Protein AF-A0A958N4E5-F1 (afdb_monomer_lite)

Structure (mmCIF, N/CA/C/O backbone):
data_AF-A0A958N4E5-F1
#
_entry.id   AF-A0A958N4E5-F1
#
loop_
_atom_site.group_PDB
_atom_site.id
_atom_site.type_symbol
_atom_site.label_atom_id
_atom_site.label_alt_id
_atom_site.label_comp_id
_atom_site.label_asym_id
_atom_site.label_entity_id
_atom_site.label_seq_id
_atom_site.pdbx_PDB_ins_code
_atom_site.Cartn_x
_atom_site.Cartn_y
_atom_site.Cartn_z
_atom_site.occupancy
_atom_site.B_iso_or_equiv
_atom_site.auth_seq_id
_atom_site.auth_comp_id
_atom_site.auth_asym_id
_atom_site.auth_atom_id
_atom_site.pdbx_PDB_model_num
ATOM 1 N N . MET A 1 1 ? 7.766 10.261 -4.569 1.00 42.28 1 MET A N 1
ATOM 2 C CA . MET A 1 1 ? 9.131 10.090 -5.107 1.00 42.28 1 MET A CA 1
ATOM 3 C C . MET A 1 1 ? 9.882 11.398 -4.925 1.00 42.28 1 MET A C 1
ATOM 5 O O . MET A 1 1 ? 9.578 12.356 -5.621 1.00 42.28 1 MET A O 1
ATOM 9 N N . LYS A 1 2 ? 10.763 11.498 -3.920 1.00 28.66 2 LYS A N 1
ATOM 10 C CA . LYS A 1 2 ? 11.632 12.675 -3.774 1.00 28.66 2 LYS A CA 1
ATOM 11 C C . LYS A 1 2 ? 12.608 12.671 -4.948 1.00 28.66 2 LYS A C 1
ATOM 13 O O . LYS A 1 2 ? 13.336 11.697 -5.077 1.00 28.66 2 LYS A O 1
ATOM 18 N N . ASN A 1 3 ? 12.572 13.729 -5.760 1.00 32.16 3 ASN A N 1
ATOM 19 C CA . ASN A 1 3 ? 13.630 14.192 -6.661 1.00 32.16 3 ASN A CA 1
ATOM 20 C C . ASN A 1 3 ? 14.578 13.088 -7.148 1.00 32.16 3 ASN A C 1
ATOM 22 O O . ASN A 1 3 ? 15.716 12.989 -6.692 1.00 32.16 3 ASN A O 1
ATOM 26 N N . LEU A 1 4 ? 14.095 12.283 -8.096 1.00 34.44 4 LEU A N 1
ATOM 27 C CA . LEU A 1 4 ? 14.921 11.372 -8.883 1.00 34.44 4 LEU A CA 1
ATOM 28 C C . LEU A 1 4 ? 15.695 12.211 -9.924 1.00 34.44 4 LEU A C 1
ATOM 30 O O . LEU A 1 4 ? 15.454 12.134 -11.122 1.00 34.44 4 LEU A O 1
ATOM 34 N N . PHE A 1 5 ? 16.561 13.117 -9.459 1.00 34.09 5 PHE A N 1
ATOM 35 C CA . PHE A 1 5 ? 17.454 13.862 -10.343 1.00 34.09 5 PHE A CA 1
ATOM 36 C C . PHE A 1 5 ? 18.505 12.884 -10.870 1.00 34.09 5 PHE A C 1
ATOM 38 O O . PHE A 1 5 ? 19.413 12.470 -10.148 1.00 34.09 5 PHE A O 1
ATOM 45 N N . PHE A 1 6 ? 18.332 12.483 -12.126 1.00 39.03 6 PHE A N 1
ATOM 46 C CA . PHE A 1 6 ? 19.282 11.672 -12.869 1.00 39.03 6 PHE A CA 1
ATOM 47 C C . PHE A 1 6 ? 20.598 12.431 -13.052 1.00 39.03 6 PHE A C 1
ATOM 49 O O . PHE A 1 6 ? 20.651 13.475 -13.700 1.00 39.03 6 PHE A O 1
ATOM 56 N N . LEU A 1 7 ? 21.685 11.860 -12.539 1.00 32.84 7 LEU A N 1
ATOM 57 C CA . LEU A 1 7 ? 23.032 12.125 -13.035 1.00 32.84 7 LEU A CA 1
ATOM 58 C C . LEU A 1 7 ? 23.314 11.129 -14.160 1.00 32.84 7 LEU A C 1
ATOM 60 O O . LEU A 1 7 ? 24.032 10.152 -13.971 1.00 32.84 7 LEU A O 1
ATOM 64 N N . LEU A 1 8 ? 22.710 11.355 -15.326 1.00 40.44 8 LEU A N 1
ATOM 65 C CA . LEU A 1 8 ? 23.083 10.641 -16.544 1.00 40.44 8 LEU A CA 1
ATOM 66 C C . LEU A 1 8 ? 23.875 11.592 -17.431 1.00 40.44 8 LEU A C 1
ATOM 68 O O . LEU A 1 8 ? 23.366 12.239 -18.338 1.00 40.44 8 LEU A O 1
ATOM 72 N N . SER A 1 9 ? 25.155 11.719 -17.145 1.00 41.59 9 SER A N 1
ATOM 73 C CA . SER A 1 9 ? 26.104 12.333 -18.058 1.00 41.59 9 SER A CA 1
ATOM 74 C C . SER A 1 9 ? 27.145 11.276 -18.354 1.00 41.59 9 SER A C 1
ATOM 76 O O . SER A 1 9 ? 28.036 11.010 -17.550 1.00 41.59 9 SER A O 1
ATOM 78 N N . ILE A 1 10 ? 27.022 10.648 -19.524 1.00 44.62 10 ILE A N 1
ATOM 79 C CA . ILE A 1 10 ? 28.135 9.908 -20.098 1.00 44.62 10 ILE A CA 1
ATOM 80 C C . ILE A 1 10 ? 29.277 10.927 -20.213 1.00 44.62 10 ILE A C 1
ATOM 82 O O . ILE A 1 10 ? 29.210 11.831 -21.048 1.00 44.62 10 ILE A O 1
ATOM 86 N N . PHE A 1 11 ? 30.326 10.793 -19.397 1.00 41.53 11 PHE A N 1
ATOM 87 C CA . PHE A 1 11 ? 31.576 11.565 -19.491 1.00 41.53 11 PHE A CA 1
ATOM 88 C C . PHE A 1 11 ? 32.393 11.170 -20.735 1.00 41.53 11 PHE A C 1
ATOM 90 O O . PHE A 1 11 ? 33.615 11.079 -20.726 1.00 41.53 11 PHE A O 1
ATOM 97 N N . ILE A 1 12 ? 31.710 10.964 -21.854 1.00 47.59 12 ILE A N 1
ATOM 98 C CA . ILE A 1 12 ? 32.297 10.896 -23.174 1.00 47.59 12 ILE A CA 1
ATOM 99 C C . ILE A 1 12 ? 31.959 12.234 -23.830 1.00 47.59 12 ILE A C 1
ATOM 101 O O . ILE A 1 12 ? 30.944 12.378 -24.510 1.00 47.59 12 ILE A O 1
ATOM 105 N N . ASN A 1 13 ? 32.790 13.240 -23.553 1.00 45.66 13 ASN A N 1
ATOM 106 C CA . ASN A 1 13 ? 32.809 14.501 -24.289 1.00 45.66 13 ASN A CA 1
ATOM 107 C C . ASN A 1 13 ? 33.326 14.202 -25.709 1.00 45.66 13 ASN A C 1
ATOM 109 O O . ASN A 1 13 ? 34.527 14.054 -25.930 1.00 45.66 13 ASN A O 1
ATOM 113 N N . VAL A 1 14 ? 32.407 14.054 -26.667 1.00 52.56 14 VAL A N 1
ATOM 114 C CA . VAL A 1 14 ? 32.688 13.518 -28.018 1.00 52.56 14 VAL A CA 1
ATOM 115 C C . VAL A 1 14 ? 33.459 14.481 -28.916 1.00 52.56 14 VAL A C 1
ATOM 117 O O . VAL A 1 14 ? 33.968 14.058 -29.947 1.00 52.56 14 VAL A O 1
ATOM 120 N N . ALA A 1 15 ? 33.631 15.754 -28.565 1.00 49.88 15 ALA A N 1
ATOM 121 C CA . ALA A 1 15 ? 34.225 16.676 -29.531 1.00 49.88 15 ALA A CA 1
ATOM 122 C C . ALA A 1 15 ? 35.706 16.365 -29.869 1.00 49.88 15 ALA A C 1
ATOM 124 O O . ALA A 1 15 ? 36.123 16.631 -30.993 1.00 49.88 15 ALA A O 1
ATOM 125 N N . CYS A 1 16 ? 36.485 15.756 -28.955 1.00 55.34 16 CYS A N 1
ATOM 126 C CA . CYS A 1 16 ? 37.946 15.606 -29.117 1.00 55.34 16 CYS A CA 1
ATOM 127 C C . CYS A 1 16 ? 38.550 14.254 -28.673 1.00 55.34 16 CYS A C 1
ATOM 129 O O . CYS A 1 16 ? 39.774 14.127 -28.628 1.00 55.34 16 CYS A O 1
ATOM 131 N N . ALA A 1 17 ? 37.753 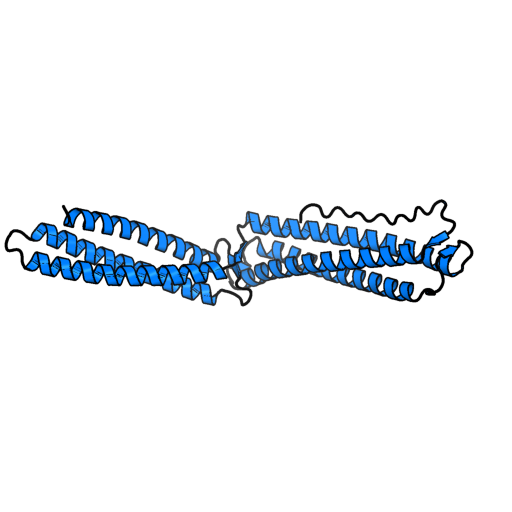13.240 -28.321 1.00 64.19 17 ALA A N 1
ATOM 132 C CA . ALA A 1 17 ? 38.303 11.982 -27.806 1.00 64.19 17 ALA A CA 1
ATOM 133 C C . ALA A 1 17 ? 38.989 11.152 -28.913 1.00 64.19 17 ALA A C 1
ATOM 135 O O . ALA A 1 17 ? 38.374 10.784 -29.913 1.00 64.19 17 ALA A O 1
ATOM 136 N N . THR A 1 18 ? 40.275 10.838 -28.728 1.00 68.56 18 THR A N 1
ATOM 137 C CA . THR A 1 18 ? 41.085 10.011 -29.648 1.00 68.56 18 THR A CA 1
ATOM 138 C C . THR A 1 18 ? 41.189 8.546 -29.217 1.00 68.56 18 THR A C 1
ATOM 140 O O . THR A 1 18 ? 41.634 7.704 -30.000 1.00 68.56 18 THR A O 1
ATOM 143 N N . SER A 1 19 ? 40.775 8.234 -27.986 1.00 73.69 19 SER A N 1
ATOM 144 C CA . SER A 1 19 ? 40.678 6.872 -27.462 1.00 73.69 19 SER A CA 1
ATOM 145 C C . SER A 1 19 ? 39.690 6.784 -26.297 1.00 73.69 19 SER A C 1
ATOM 147 O O . SER A 1 19 ? 39.544 7.767 -25.569 1.00 73.69 19 SER A O 1
ATOM 149 N N . TYR A 1 20 ? 39.108 5.606 -26.069 1.00 73.19 20 TYR A N 1
ATOM 150 C CA . TYR A 1 20 ? 38.352 5.266 -24.860 1.00 73.19 20 TYR A CA 1
ATOM 151 C C . TYR A 1 20 ? 38.978 4.072 -24.155 1.00 73.19 20 TYR A C 1
ATOM 153 O O . TYR A 1 20 ? 39.490 3.172 -24.817 1.00 73.19 20 TYR A O 1
ATOM 161 N N . ARG A 1 21 ? 38.916 4.044 -22.821 1.00 77.25 21 ARG A N 1
ATOM 162 C CA . ARG A 1 21 ? 39.198 2.818 -22.070 1.00 77.25 21 ARG A CA 1
ATOM 163 C C . ARG A 1 21 ? 37.977 1.915 -22.122 1.00 77.25 21 ARG A C 1
ATOM 165 O O . ARG A 1 21 ? 36.861 2.374 -21.880 1.00 77.25 21 ARG A O 1
ATOM 172 N N . VAL A 1 22 ? 38.199 0.639 -22.413 1.00 74.75 22 VAL A N 1
ATOM 173 C CA . VAL A 1 22 ? 37.119 -0.357 -22.456 1.00 74.75 22 VAL A CA 1
ATOM 174 C C . VAL A 1 22 ? 36.504 -0.545 -21.065 1.00 74.75 22 VAL A C 1
ATOM 176 O O . VAL A 1 22 ? 35.283 -0.639 -20.950 1.00 74.75 22 VAL A O 1
ATOM 179 N N . SER A 1 23 ? 37.325 -0.489 -20.007 1.00 75.62 23 SER A N 1
ATOM 180 C CA . SER A 1 23 ? 36.884 -0.556 -18.605 1.00 75.62 23 SER A CA 1
ATOM 181 C C . SER A 1 23 ? 35.839 0.501 -18.254 1.00 75.62 23 SER A C 1
ATOM 183 O O . SER A 1 23 ? 34.820 0.178 -17.652 1.00 75.62 23 SER A O 1
ATOM 185 N N . ASP A 1 24 ? 36.066 1.749 -18.667 1.00 74.56 24 ASP A N 1
ATOM 186 C CA . ASP A 1 24 ? 35.219 2.880 -18.286 1.00 74.56 24 ASP A CA 1
ATOM 187 C C . ASP A 1 24 ? 33.841 2.743 -18.947 1.00 74.56 24 ASP A C 1
ATOM 189 O O . ASP A 1 24 ? 32.809 2.963 -18.316 1.00 74.56 24 ASP A O 1
ATOM 193 N N . ILE A 1 25 ? 33.808 2.305 -20.209 1.00 71.06 25 ILE A N 1
ATOM 194 C CA . ILE A 1 25 ? 32.554 2.079 -20.934 1.00 71.06 25 ILE A CA 1
ATOM 195 C C . ILE A 1 25 ? 31.763 0.919 -20.306 1.00 71.06 25 ILE A C 1
ATOM 197 O O . ILE A 1 25 ? 30.560 1.067 -20.078 1.00 71.06 25 ILE A O 1
ATOM 201 N N . LYS A 1 26 ? 32.433 -0.200 -19.973 1.00 75.12 26 LYS A N 1
ATOM 202 C CA . LYS A 1 26 ? 31.812 -1.354 -19.288 1.00 75.12 26 LYS A CA 1
ATOM 203 C C . LYS A 1 26 ? 31.242 -0.949 -17.924 1.00 75.12 26 LYS A C 1
ATOM 205 O O . LYS A 1 26 ? 30.095 -1.269 -17.616 1.00 75.12 26 LYS A O 1
ATOM 210 N N . GLU A 1 27 ? 32.009 -0.206 -17.127 1.00 76.81 27 GLU A N 1
ATOM 211 C CA . GLU A 1 27 ? 31.582 0.265 -15.806 1.00 76.81 27 GLU A CA 1
ATOM 212 C C . GLU A 1 27 ? 30.359 1.190 -15.894 1.00 76.81 27 GLU A C 1
ATOM 214 O O . GLU A 1 27 ? 29.424 1.065 -15.101 1.00 76.81 27 GLU A O 1
ATOM 219 N N . HIS A 1 28 ? 30.332 2.100 -16.869 1.00 72.62 28 HIS A N 1
ATOM 220 C CA . HIS A 1 28 ? 29.203 3.005 -17.067 1.00 72.62 28 HIS A CA 1
ATOM 221 C C . HIS A 1 28 ? 27.926 2.271 -17.473 1.00 72.62 28 HIS A C 1
ATOM 223 O O . HIS A 1 28 ? 26.889 2.469 -16.839 1.00 72.62 28 HIS A O 1
ATOM 229 N N . ALA A 1 29 ? 28.005 1.386 -18.468 1.00 70.81 29 ALA A N 1
ATOM 230 C CA . ALA A 1 29 ? 26.843 0.628 -18.920 1.00 70.81 29 ALA A CA 1
ATOM 231 C C . ALA A 1 29 ? 26.277 -0.260 -17.791 1.00 70.81 29 ALA A C 1
ATOM 233 O O . ALA A 1 29 ? 25.063 -0.332 -17.591 1.00 70.81 29 ALA A O 1
ATOM 234 N N . LEU A 1 30 ? 27.153 -0.860 -16.973 1.00 76.44 30 LEU A N 1
ATOM 235 C CA . LEU A 1 30 ? 26.747 -1.622 -15.792 1.00 76.44 30 LEU A CA 1
ATOM 236 C C . LEU A 1 30 ? 26.034 -0.748 -14.746 1.00 76.44 30 LEU A C 1
ATOM 238 O O . LEU A 1 30 ? 24.976 -1.135 -14.248 1.00 76.44 30 LEU A O 1
ATOM 242 N N . LYS A 1 31 ? 26.579 0.433 -14.421 1.00 77.69 31 LYS A N 1
ATOM 243 C CA . LYS A 1 31 ? 25.950 1.377 -13.478 1.00 77.69 31 LYS A CA 1
ATOM 244 C C . LYS A 1 31 ? 24.555 1.798 -13.935 1.00 77.69 31 LYS A C 1
ATOM 246 O O . LYS A 1 31 ? 23.642 1.861 -13.114 1.00 77.69 31 LYS A O 1
ATOM 251 N N . GLU A 1 32 ? 24.385 2.062 -15.227 1.00 71.38 32 GLU A N 1
ATOM 252 C CA . GLU A 1 32 ? 23.096 2.444 -15.811 1.00 71.38 32 GLU A CA 1
ATOM 253 C C . GLU A 1 32 ? 22.061 1.318 -15.702 1.00 71.38 32 GLU A C 1
ATOM 255 O O . GLU A 1 32 ? 20.925 1.567 -15.292 1.00 71.38 32 GLU A O 1
ATOM 260 N N . ASN A 1 33 ? 22.453 0.069 -15.975 1.00 79.38 33 ASN A N 1
ATOM 261 C CA . ASN A 1 33 ? 21.554 -1.072 -15.810 1.00 79.38 33 ASN A CA 1
ATOM 262 C C . ASN A 1 33 ? 21.161 -1.305 -14.344 1.00 79.38 33 ASN A C 1
ATOM 264 O O . ASN A 1 33 ? 19.978 -1.484 -14.062 1.00 79.38 33 ASN A O 1
ATOM 268 N N . ILE A 1 34 ? 22.113 -1.228 -13.406 1.00 82.56 34 ILE A N 1
ATOM 269 C CA . ILE A 1 34 ? 21.831 -1.352 -11.963 1.00 82.56 34 ILE A CA 1
ATOM 270 C C . ILE A 1 34 ? 20.837 -0.273 -11.512 1.00 82.56 34 ILE A C 1
ATOM 272 O O . ILE A 1 34 ? 19.903 -0.545 -10.756 1.00 82.56 34 ILE A O 1
ATOM 276 N N . TYR A 1 35 ? 21.014 0.961 -11.984 1.00 80.94 35 TYR A N 1
ATOM 277 C CA . TYR A 1 35 ? 20.103 2.053 -11.660 1.00 80.94 35 TYR A CA 1
ATOM 278 C C . TYR A 1 35 ? 18.685 1.800 -12.193 1.00 80.94 35 TYR A C 1
ATOM 280 O O . TYR A 1 35 ? 17.699 2.015 -11.479 1.00 80.94 35 TYR A O 1
ATOM 288 N N . LEU A 1 36 ? 18.565 1.341 -13.441 1.00 82.06 36 LEU A N 1
ATOM 289 C CA . LEU A 1 36 ? 17.268 1.047 -14.044 1.00 82.06 36 LEU A CA 1
ATOM 290 C C . LEU A 1 36 ? 16.581 -0.140 -13.352 1.00 82.06 36 LEU A C 1
ATOM 292 O O . LEU A 1 36 ? 15.381 -0.075 -13.100 1.00 82.06 36 LEU A O 1
ATOM 296 N N . GLU A 1 37 ? 17.337 -1.173 -12.967 1.00 87.44 37 GLU A N 1
ATOM 297 C CA . GLU A 1 37 ? 16.857 -2.294 -12.147 1.00 87.44 37 GLU A CA 1
ATOM 298 C C . GLU A 1 37 ? 16.291 -1.820 -10.808 1.00 87.44 37 GLU A C 1
ATOM 300 O O . GLU A 1 37 ? 15.168 -2.179 -10.439 1.00 87.44 37 GLU A O 1
ATOM 305 N N . TYR A 1 38 ? 17.036 -0.970 -10.101 1.00 89.44 38 TYR A N 1
ATOM 306 C CA . TYR A 1 38 ? 16.582 -0.383 -8.845 1.00 89.44 38 TYR A CA 1
ATOM 307 C C . TYR A 1 38 ? 15.295 0.434 -9.036 1.00 89.44 38 TYR A C 1
ATOM 309 O O . TYR A 1 38 ? 14.322 0.260 -8.300 1.00 89.44 38 TYR A O 1
ATOM 317 N N . THR A 1 39 ? 15.254 1.276 -10.067 1.00 86.94 39 THR A N 1
ATOM 318 C CA . THR A 1 39 ? 14.089 2.117 -10.377 1.00 86.94 39 THR A CA 1
ATOM 319 C C . THR A 1 39 ? 12.859 1.273 -10.712 1.00 86.94 39 THR A C 1
ATOM 321 O O . THR A 1 39 ? 11.772 1.529 -10.195 1.00 86.94 39 THR A O 1
ATOM 324 N N . LEU A 1 40 ? 13.019 0.219 -11.515 1.00 91.06 40 LEU A N 1
ATOM 325 C CA . LEU A 1 40 ? 11.946 -0.723 -11.834 1.00 91.06 40 LEU A CA 1
ATOM 326 C C . LEU A 1 40 ? 11.461 -1.496 -10.606 1.00 91.06 40 LEU A C 1
ATOM 328 O O . LEU A 1 40 ? 10.268 -1.773 -10.496 1.00 91.06 40 LEU A O 1
ATOM 332 N N . SER A 1 41 ? 12.346 -1.818 -9.661 1.00 91.94 41 SER A N 1
ATOM 333 C CA . SER A 1 41 ? 11.952 -2.406 -8.376 1.00 91.94 41 SER A CA 1
ATOM 334 C C . SER A 1 41 ? 11.060 -1.458 -7.564 1.00 91.94 41 SER A C 1
ATOM 336 O O . SER A 1 41 ? 10.022 -1.883 -7.048 1.00 91.94 41 SER A O 1
ATOM 338 N N . GLU A 1 42 ? 11.401 -0.170 -7.490 1.00 92.69 42 GLU A N 1
ATOM 339 C CA . GLU A 1 42 ? 10.563 0.827 -6.810 1.00 92.69 42 GLU A CA 1
ATOM 340 C C . GLU A 1 42 ? 9.218 1.041 -7.524 1.00 92.69 42 GLU A C 1
ATOM 342 O O . GLU A 1 42 ? 8.174 1.055 -6.870 1.00 92.69 42 GLU A O 1
ATOM 347 N N . ILE A 1 43 ? 9.216 1.105 -8.860 1.00 93.75 43 ILE A N 1
ATOM 348 C CA . ILE A 1 43 ? 7.991 1.150 -9.679 1.00 93.75 43 ILE A CA 1
ATOM 349 C C . ILE A 1 43 ? 7.121 -0.087 -9.438 1.00 93.75 43 ILE A C 1
ATOM 351 O O . ILE A 1 43 ? 5.910 0.024 -9.273 1.00 93.75 43 ILE A O 1
ATOM 355 N N . ASN A 1 44 ? 7.717 -1.279 -9.370 1.00 94.00 44 ASN A N 1
ATOM 356 C CA . ASN A 1 44 ? 6.989 -2.516 -9.090 1.00 94.00 44 ASN A CA 1
ATOM 357 C C . ASN A 1 44 ? 6.295 -2.473 -7.731 1.00 94.00 44 ASN A C 1
ATOM 359 O O . ASN A 1 44 ? 5.141 -2.887 -7.612 1.00 94.00 44 ASN A O 1
ATOM 363 N N . LYS A 1 45 ? 6.989 -1.979 -6.705 1.00 92.19 45 LYS A N 1
ATOM 364 C CA . LYS A 1 45 ? 6.418 -1.814 -5.370 1.00 92.19 45 LYS A CA 1
ATOM 365 C C . LYS A 1 45 ? 5.256 -0.821 -5.385 1.00 92.19 45 LYS A C 1
ATOM 367 O O . LYS A 1 45 ? 4.189 -1.133 -4.865 1.00 92.19 45 LYS A O 1
ATOM 372 N N . ASP A 1 46 ? 5.448 0.326 -6.022 1.00 93.44 46 ASP A N 1
ATOM 373 C CA . ASP A 1 46 ? 4.438 1.377 -6.140 1.00 93.44 46 ASP A CA 1
ATOM 374 C C . ASP A 1 46 ? 3.196 0.912 -6.931 1.00 93.44 46 ASP A C 1
ATOM 376 O O . ASP A 1 46 ? 2.071 1.071 -6.459 1.00 93.44 46 ASP A O 1
ATOM 380 N N . ILE A 1 47 ? 3.368 0.224 -8.067 1.00 93.94 47 ILE A N 1
ATOM 381 C CA . ILE A 1 47 ? 2.261 -0.397 -8.818 1.00 93.94 47 ILE A CA 1
ATOM 382 C C . ILE A 1 47 ? 1.530 -1.440 -7.978 1.00 93.94 47 ILE A C 1
ATOM 384 O O . ILE A 1 47 ? 0.303 -1.481 -8.002 1.00 93.94 47 ILE A O 1
ATOM 388 N N . ASN A 1 48 ? 2.244 -2.283 -7.231 1.00 92.12 48 ASN A N 1
ATOM 389 C CA . ASN A 1 48 ? 1.602 -3.289 -6.386 1.00 92.12 48 ASN A CA 1
ATOM 390 C C . ASN A 1 48 ? 0.759 -2.642 -5.279 1.00 92.12 48 ASN A C 1
ATOM 392 O O . ASN A 1 48 ? -0.359 -3.089 -5.021 1.00 92.12 48 ASN A O 1
ATOM 396 N N . ASP A 1 49 ? 1.254 -1.567 -4.665 1.00 90.62 49 ASP A N 1
ATOM 397 C CA . ASP A 1 49 ? 0.518 -0.820 -3.645 1.00 90.62 49 ASP A CA 1
ATOM 398 C C . ASP A 1 49 ? -0.751 -0.178 -4.228 1.00 90.62 49 ASP A C 1
ATOM 400 O O . ASP A 1 49 ? -1.833 -0.291 -3.647 1.00 90.62 49 ASP A O 1
ATOM 404 N N . LYS A 1 50 ? -0.657 0.419 -5.420 1.00 93.06 50 LYS A N 1
ATOM 405 C CA . LYS A 1 50 ? -1.806 1.021 -6.115 1.00 93.06 50 LYS A CA 1
ATOM 406 C C . LYS A 1 50 ? -2.795 -0.010 -6.640 1.00 93.06 50 LYS A C 1
ATOM 408 O O . LYS A 1 50 ? -4.002 0.199 -6.547 1.00 93.06 50 LYS A O 1
ATOM 413 N N . LYS A 1 51 ? -2.311 -1.160 -7.106 1.00 91.88 51 LYS A N 1
ATOM 414 C CA . LYS A 1 51 ? -3.157 -2.303 -7.455 1.00 91.88 51 LYS A CA 1
ATOM 415 C C . LYS A 1 51 ? -3.957 -2.769 -6.246 1.00 91.88 51 LYS A C 1
ATOM 417 O O . LYS A 1 51 ? -5.147 -3.035 -6.366 1.00 91.88 51 LYS A O 1
ATOM 422 N N . GLU A 1 52 ? -3.338 -2.833 -5.063 1.00 88.75 52 GLU A N 1
ATOM 423 C CA . GLU A 1 52 ? -4.065 -3.198 -3.847 1.00 88.75 52 GLU A CA 1
ATOM 424 C C . GLU A 1 52 ? -5.216 -2.232 -3.546 1.00 88.75 52 GLU A C 1
ATOM 426 O O . GLU A 1 52 ? -6.260 -2.720 -3.102 1.00 88.75 52 GLU A O 1
ATOM 431 N N . ILE A 1 53 ? -5.032 -0.930 -3.819 1.00 88.38 53 ILE A N 1
ATOM 432 C CA . ILE A 1 53 ? -6.063 0.117 -3.735 1.00 88.38 53 ILE A CA 1
ATOM 433 C C . ILE A 1 53 ? -7.194 -0.146 -4.734 1.00 88.38 53 ILE A C 1
ATOM 435 O O . ILE A 1 53 ? -8.340 -0.287 -4.308 1.00 88.38 53 ILE A O 1
ATOM 439 N N . ILE A 1 54 ? -6.876 -0.296 -6.023 1.00 88.50 54 ILE A N 1
ATOM 440 C CA . ILE A 1 54 ? -7.851 -0.589 -7.088 1.00 88.50 54 ILE A CA 1
ATOM 441 C C . ILE A 1 54 ? -8.668 -1.848 -6.771 1.00 88.50 54 ILE A C 1
ATOM 443 O O . ILE A 1 54 ? -9.895 -1.799 -6.704 1.00 88.50 54 ILE A O 1
ATOM 447 N N . ASP A 1 55 ? -7.993 -2.957 -6.468 1.00 85.19 55 ASP A N 1
ATOM 448 C CA . ASP A 1 55 ? -8.627 -4.221 -6.084 1.00 85.19 55 ASP A CA 1
ATOM 449 C C . ASP A 1 55 ? -9.486 -4.080 -4.814 1.00 85.19 55 ASP A C 1
ATOM 451 O O . ASP A 1 55 ? -10.369 -4.896 -4.551 1.00 85.19 55 ASP A O 1
ATOM 455 N N . GLY A 1 56 ? -9.151 -3.132 -3.934 1.00 78.81 56 GLY A N 1
ATOM 456 C CA . GLY A 1 56 ? -9.916 -2.847 -2.723 1.00 78.81 56 GLY A CA 1
ATOM 457 C C . GLY A 1 56 ? -11.219 -2.118 -3.024 1.00 78.81 56 GLY A C 1
ATOM 458 O O . GLY A 1 56 ? -12.247 -2.497 -2.469 1.00 78.81 56 GLY A O 1
ATOM 459 N N . LEU A 1 57 ? -11.174 -1.134 -3.924 1.00 78.38 57 LEU A N 1
ATOM 460 C CA . LEU A 1 57 ? -12.341 -0.376 -4.384 1.00 78.38 57 LEU A CA 1
ATOM 461 C C . LEU A 1 57 ? -13.302 -1.245 -5.212 1.00 78.38 57 LEU A C 1
ATOM 463 O O . LEU A 1 57 ? -14.511 -1.120 -5.083 1.00 78.38 57 LEU A O 1
ATOM 467 N N . GLN A 1 58 ? -12.796 -2.211 -5.984 1.00 75.88 58 GLN A N 1
ATOM 468 C CA . GLN A 1 58 ? -13.635 -3.125 -6.777 1.00 75.88 58 GLN A CA 1
ATOM 469 C C . GLN A 1 58 ? -14.495 -4.098 -5.948 1.00 75.88 58 GLN A C 1
ATOM 471 O O . GLN A 1 58 ? -15.420 -4.710 -6.476 1.00 75.88 58 GLN A O 1
ATOM 476 N N . LYS A 1 59 ? -14.200 -4.300 -4.658 1.00 68.75 59 LYS A N 1
ATOM 477 C CA . LYS A 1 59 ? -14.873 -5.324 -3.832 1.00 68.75 59 LYS A CA 1
ATOM 478 C C . LYS A 1 59 ? -16.265 -4.935 -3.330 1.00 68.75 59 LYS A C 1
ATOM 480 O O . LYS A 1 59 ? -16.914 -5.760 -2.687 1.00 68.75 59 LYS A O 1
ATOM 485 N N . SER A 1 60 ? -16.712 -3.711 -3.580 1.00 60.78 60 SER A N 1
ATOM 486 C CA . SER A 1 60 ? -18.016 -3.201 -3.161 1.00 60.78 60 SER A CA 1
ATOM 487 C C . SER A 1 60 ? -18.696 -2.558 -4.365 1.00 60.78 60 SER A C 1
ATOM 489 O O . SER A 1 60 ? -18.150 -1.634 -4.959 1.00 60.78 60 SER A O 1
ATOM 491 N N . GLU A 1 61 ? -19.894 -3.029 -4.721 1.00 53.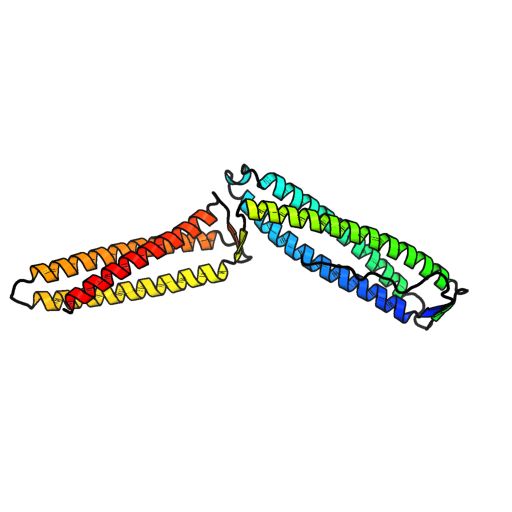62 61 GLU A N 1
ATOM 492 C CA . GLU A 1 61 ? -20.697 -2.448 -5.813 1.00 53.62 61 GLU A CA 1
ATOM 493 C C . GLU A 1 61 ? -20.988 -0.953 -5.590 1.00 53.62 61 GLU A C 1
ATOM 495 O O . GLU A 1 61 ? -21.110 -0.201 -6.553 1.00 53.62 61 GLU A O 1
ATOM 500 N N . ALA A 1 62 ? -21.035 -0.503 -4.330 1.00 56.03 62 ALA A N 1
ATOM 501 C CA . ALA A 1 62 ? -21.186 0.908 -3.980 1.00 56.03 62 ALA A CA 1
ATOM 502 C C . ALA A 1 62 ? -19.892 1.722 -4.177 1.00 56.03 62 ALA A C 1
ATOM 504 O O . ALA A 1 62 ? -19.970 2.913 -4.469 1.00 56.03 62 ALA A O 1
ATOM 505 N N . ASP A 1 63 ? -18.717 1.091 -4.062 1.00 52.44 63 ASP A N 1
ATOM 506 C CA . ASP A 1 63 ? -17.415 1.767 -4.165 1.00 52.44 63 ASP A CA 1
ATOM 507 C C . ASP A 1 63 ? -16.966 1.919 -5.633 1.00 52.44 63 ASP A C 1
ATOM 509 O O . ASP A 1 63 ? -16.221 2.838 -5.967 1.00 52.44 63 ASP A O 1
ATOM 513 N N . PHE A 1 64 ? -17.476 1.061 -6.526 1.00 52.88 64 PHE A N 1
ATOM 514 C CA . PHE A 1 64 ? -17.259 1.125 -7.978 1.00 52.88 64 PHE A CA 1
ATOM 515 C C . PHE A 1 64 ? -17.872 2.377 -8.634 1.00 52.88 64 PHE A C 1
ATOM 517 O O . PHE A 1 64 ? -17.372 2.847 -9.654 1.00 52.88 64 PHE A O 1
ATOM 524 N N . LEU A 1 65 ? -18.943 2.922 -8.048 1.00 59.09 65 LEU A N 1
ATOM 525 C CA . LEU A 1 65 ? -19.641 4.121 -8.531 1.00 59.09 65 LEU A CA 1
ATOM 526 C C . LEU A 1 65 ? -19.097 5.427 -7.924 1.00 59.09 65 LEU A C 1
ATOM 528 O O . LEU A 1 65 ? -19.614 6.499 -8.234 1.00 59.09 65 LEU A O 1
ATOM 532 N N . LEU A 1 66 ? -18.085 5.360 -7.049 1.00 63.12 66 LEU A N 1
ATOM 533 C CA . LEU A 1 66 ? -17.485 6.546 -6.438 1.00 63.12 66 LEU A CA 1
ATOM 534 C C . LEU A 1 66 ? -16.598 7.288 -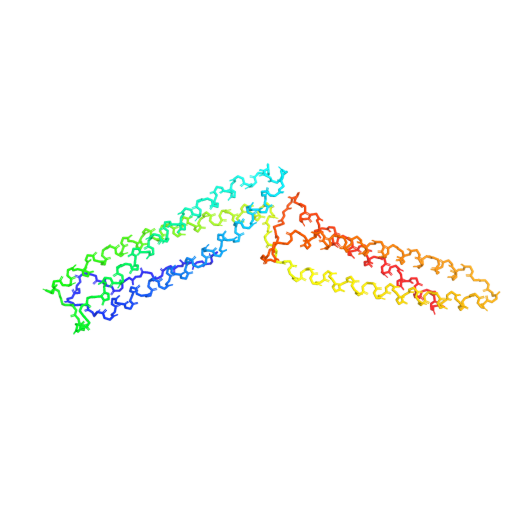7.449 1.00 63.12 66 LEU A C 1
ATOM 536 O O . LEU A 1 66 ? -15.772 6.684 -8.137 1.00 63.12 66 LEU A O 1
ATOM 540 N N . GLU A 1 67 ? -16.716 8.619 -7.466 1.00 67.88 67 GLU A N 1
ATOM 541 C CA . GLU A 1 67 ? -16.019 9.516 -8.401 1.00 67.88 67 GLU A CA 1
ATOM 542 C C . GLU A 1 67 ? -14.492 9.325 -8.543 1.00 67.88 67 GLU A C 1
ATOM 544 O O . GLU A 1 67 ? -14.008 9.518 -9.660 1.00 67.88 67 GLU A O 1
ATOM 549 N N . PRO A 1 68 ? -13.688 8.901 -7.538 1.00 82.94 68 PRO A N 1
ATOM 550 C CA . PRO A 1 68 ? -12.256 8.726 -7.773 1.00 82.94 68 PRO A CA 1
ATOM 551 C C . PRO A 1 68 ? -11.902 7.435 -8.516 1.00 82.94 68 PRO A C 1
ATOM 553 O O . PRO A 1 68 ? -10.801 7.350 -9.055 1.00 82.94 68 PRO A O 1
ATOM 556 N N . TYR A 1 69 ? -12.772 6.416 -8.553 1.00 83.94 69 TYR A N 1
ATOM 557 C CA . TYR A 1 69 ? -12.375 5.092 -9.045 1.00 83.94 69 TYR A CA 1
ATOM 558 C C . TYR A 1 69 ? -11.968 5.111 -10.524 1.00 83.94 69 TYR A C 1
ATOM 560 O O . TYR A 1 69 ? -10.920 4.569 -10.869 1.00 83.94 69 TYR A O 1
ATOM 568 N N . ALA A 1 70 ? -12.749 5.767 -11.388 1.00 85.12 70 ALA A N 1
ATOM 569 C CA . ALA A 1 70 ? -12.453 5.834 -12.820 1.00 85.12 70 ALA A CA 1
ATOM 570 C C . ALA A 1 70 ? -11.103 6.520 -13.097 1.00 85.12 70 ALA A C 1
ATOM 572 O O . ALA A 1 70 ? -10.284 5.988 -13.847 1.00 85.12 70 ALA A O 1
ATOM 573 N N . SER A 1 71 ? -10.840 7.649 -12.433 1.00 90.38 71 SER A N 1
ATOM 574 C CA . SER A 1 71 ? -9.583 8.392 -12.565 1.00 90.38 71 SER A CA 1
ATOM 575 C C . SER A 1 71 ? -8.390 7.601 -12.019 1.00 90.38 71 SER A C 1
ATOM 577 O O . SER A 1 71 ? -7.369 7.481 -12.694 1.00 90.38 71 SER A O 1
ATOM 579 N N . LEU A 1 72 ? -8.533 6.977 -10.842 1.00 92.06 72 LEU A N 1
ATOM 580 C CA . LEU A 1 72 ? -7.503 6.103 -10.269 1.00 92.06 72 LEU A CA 1
ATOM 581 C C . LEU A 1 72 ? -7.209 4.906 -11.183 1.00 92.06 72 LEU A C 1
ATOM 583 O O . LEU A 1 72 ? -6.049 4.541 -11.372 1.00 92.06 72 LEU A O 1
ATOM 587 N N . GLN A 1 73 ? -8.243 4.296 -11.768 1.00 91.56 73 GLN A N 1
ATOM 588 C CA . GLN A 1 73 ? -8.101 3.177 -12.696 1.00 91.56 73 GLN A CA 1
ATOM 589 C C . GLN A 1 73 ? -7.370 3.602 -13.972 1.00 91.56 73 GLN A C 1
ATOM 591 O O . GLN A 1 73 ? -6.506 2.866 -14.448 1.00 91.56 73 GLN A O 1
ATOM 596 N N . GLN A 1 74 ? -7.693 4.774 -14.520 1.00 93.69 74 GLN A N 1
ATOM 597 C CA . GLN A 1 74 ? -7.028 5.309 -15.704 1.00 93.69 74 GLN A CA 1
ATOM 598 C C . GLN A 1 74 ? -5.534 5.542 -15.449 1.00 93.69 74 GLN A C 1
ATOM 600 O O . GLN A 1 74 ? -4.707 5.059 -16.223 1.00 93.69 74 GLN A O 1
ATOM 605 N N . ASP A 1 75 ? -5.182 6.203 -14.343 1.00 95.19 75 ASP A N 1
ATOM 606 C CA . ASP A 1 75 ? -3.782 6.392 -13.949 1.00 95.19 75 ASP A CA 1
ATOM 607 C C . ASP A 1 75 ? -3.071 5.052 -13.740 1.00 95.19 75 ASP A C 1
ATOM 609 O O . ASP A 1 75 ? -1.948 4.848 -14.201 1.00 95.19 75 ASP A O 1
ATOM 613 N N . PHE A 1 76 ? -3.724 4.099 -13.071 1.00 96.12 76 PHE A N 1
ATOM 614 C CA . PHE A 1 76 ? -3.160 2.771 -12.844 1.00 96.12 76 PHE A CA 1
ATOM 615 C C . PHE A 1 76 ? -2.852 2.024 -14.149 1.00 96.12 76 PHE A C 1
ATOM 617 O O . PHE A 1 76 ? -1.792 1.399 -14.267 1.00 96.12 76 PHE A O 1
ATOM 624 N N . LEU A 1 77 ? -3.750 2.098 -15.135 1.00 96.00 77 LEU A N 1
ATOM 625 C CA . LEU A 1 77 ? -3.535 1.504 -16.454 1.00 96.00 77 LEU A CA 1
ATOM 626 C C . LEU A 1 77 ? -2.372 2.179 -17.187 1.00 96.00 77 LEU A C 1
ATOM 628 O O . LEU A 1 77 ? -1.498 1.474 -17.690 1.00 96.00 77 LEU A O 1
ATOM 632 N N . LEU A 1 78 ? -2.309 3.514 -17.172 1.00 97.00 78 LEU A N 1
ATOM 633 C CA . LEU A 1 78 ? -1.209 4.267 -17.776 1.00 97.00 78 LEU A CA 1
ATOM 634 C C . LEU A 1 78 ? 0.140 3.912 -17.130 1.00 97.00 78 LEU A C 1
ATOM 636 O O . LEU A 1 78 ? 1.094 3.581 -17.829 1.00 97.00 78 LEU A O 1
ATOM 640 N N . MET A 1 79 ? 0.221 3.899 -15.798 1.00 97.19 79 MET A N 1
ATOM 641 C CA . MET A 1 79 ? 1.429 3.485 -15.073 1.00 97.19 79 MET A CA 1
ATOM 642 C C . MET A 1 79 ? 1.854 2.053 -15.411 1.00 97.19 79 MET A C 1
ATOM 644 O O . MET A 1 79 ? 3.049 1.783 -15.545 1.00 97.19 79 MET A O 1
ATOM 648 N N . SER A 1 80 ? 0.892 1.139 -15.564 1.00 96.25 80 SER A N 1
ATOM 649 C CA . SER A 1 80 ? 1.164 -0.252 -15.942 1.00 96.25 80 SER A CA 1
ATOM 650 C C . SER A 1 80 ? 1.746 -0.345 -17.354 1.00 96.25 80 SER A C 1
ATOM 652 O O . SER A 1 80 ? 2.738 -1.039 -17.556 1.00 96.25 80 SER A O 1
ATOM 654 N N . GLU A 1 81 ? 1.192 0.401 -18.312 1.00 97.19 81 GLU A N 1
ATOM 655 C CA . GLU A 1 81 ? 1.721 0.479 -19.678 1.00 97.19 81 GLU A CA 1
ATOM 656 C C . GLU A 1 81 ? 3.141 1.070 -19.709 1.00 97.19 81 GLU A C 1
ATOM 658 O O . GLU A 1 81 ? 4.039 0.529 -20.357 1.00 97.19 81 GLU A O 1
ATOM 663 N N . LEU A 1 82 ? 3.372 2.158 -18.968 1.00 95.56 82 LEU A N 1
ATOM 664 C CA . LEU A 1 82 ? 4.680 2.808 -18.869 1.00 95.56 82 LEU A CA 1
ATOM 665 C C . LEU A 1 82 ? 5.733 1.889 -18.241 1.00 95.56 82 LEU A C 1
ATOM 667 O O . LEU A 1 82 ? 6.872 1.855 -18.707 1.00 95.56 82 LEU A O 1
ATOM 671 N N . LYS A 1 83 ? 5.360 1.096 -17.229 1.00 95.19 83 LYS A N 1
ATOM 672 C CA . LYS A 1 83 ? 6.241 0.070 -16.657 1.00 95.19 83 LYS A CA 1
ATOM 673 C C . LYS A 1 83 ? 6.648 -0.965 -17.706 1.00 95.19 83 LYS A C 1
ATOM 675 O O . LYS A 1 83 ? 7.832 -1.282 -17.791 1.00 95.19 83 LYS A O 1
ATOM 680 N N . GLU A 1 84 ? 5.710 -1.494 -18.490 1.00 95.38 84 GLU A N 1
ATOM 681 C CA . GLU A 1 84 ? 6.041 -2.481 -19.529 1.00 95.38 84 GLU A CA 1
ATOM 682 C C . GLU A 1 84 ? 6.989 -1.884 -20.578 1.00 95.38 84 GLU A C 1
ATOM 684 O O . GLU A 1 84 ? 8.009 -2.491 -20.909 1.00 95.38 84 GLU A O 1
ATOM 689 N N . LYS A 1 85 ? 6.750 -0.633 -20.998 1.00 94.06 85 LYS A N 1
ATOM 690 C CA . LYS A 1 85 ? 7.679 0.110 -21.866 1.00 94.06 85 LYS A CA 1
ATOM 691 C C . LYS A 1 85 ? 9.072 0.239 -21.238 1.00 94.06 85 LYS A C 1
ATOM 693 O O . LYS A 1 85 ? 10.068 0.019 -21.922 1.00 94.06 85 LYS A O 1
ATOM 698 N N . LEU A 1 86 ? 9.176 0.548 -19.944 1.00 91.12 86 LEU A N 1
ATOM 699 C CA . LEU A 1 86 ? 10.462 0.622 -19.235 1.00 91.12 86 LEU A CA 1
ATOM 700 C C . LEU A 1 86 ? 11.172 -0.740 -19.153 1.00 91.12 86 LEU A C 1
ATOM 702 O O . LEU A 1 86 ? 12.390 -0.795 -19.320 1.00 91.12 86 LEU A O 1
ATOM 706 N N . ILE A 1 87 ? 10.435 -1.840 -18.967 1.00 92.69 87 ILE A N 1
ATOM 707 C CA . ILE A 1 87 ? 10.985 -3.207 -19.004 1.00 92.69 87 ILE A CA 1
ATOM 708 C C . ILE A 1 87 ? 11.550 -3.525 -20.393 1.00 92.69 87 ILE A C 1
ATOM 710 O O . ILE A 1 87 ? 12.636 -4.092 -20.510 1.00 92.69 87 ILE A O 1
ATOM 714 N N . GLU A 1 88 ? 10.857 -3.145 -21.468 1.00 91.19 88 GLU A N 1
ATOM 715 C CA . GLU A 1 88 ? 11.382 -3.312 -22.827 1.00 91.19 88 GLU A CA 1
ATOM 716 C C . GLU A 1 88 ? 12.672 -2.515 -23.052 1.00 91.19 88 GLU A C 1
ATOM 718 O O . GLU A 1 88 ? 13.609 -3.017 -23.678 1.00 91.19 88 GLU A O 1
ATOM 723 N N . LYS A 1 89 ? 12.754 -1.288 -22.520 1.00 85.75 89 LYS A N 1
ATOM 724 C CA . LYS A 1 89 ? 13.977 -0.469 -22.581 1.00 85.75 89 LYS A CA 1
ATOM 725 C C . LYS A 1 89 ? 15.122 -1.103 -21.811 1.00 85.75 89 LYS A C 1
ATOM 727 O O . LYS A 1 89 ? 16.232 -1.176 -22.334 1.00 85.75 89 LYS A O 1
ATOM 732 N N . GLN A 1 90 ? 14.844 -1.624 -20.621 1.00 85.75 90 GLN A N 1
ATOM 733 C CA . GLN A 1 90 ? 15.826 -2.344 -19.824 1.00 85.75 90 GLN A CA 1
ATOM 734 C C . GLN A 1 90 ? 16.384 -3.554 -20.574 1.00 85.75 90 GLN A C 1
ATOM 736 O O . GLN A 1 90 ? 17.598 -3.708 -20.651 1.00 85.75 90 GLN A O 1
ATOM 741 N N . LYS A 1 91 ? 15.523 -4.370 -21.193 1.00 87.56 91 LYS A N 1
ATOM 742 C CA . LYS A 1 91 ? 15.963 -5.522 -21.996 1.00 87.56 91 LYS A CA 1
ATOM 743 C C . LYS A 1 91 ? 16.887 -5.106 -23.142 1.00 87.56 91 LYS A C 1
ATOM 745 O O . LYS A 1 91 ? 17.868 -5.792 -23.405 1.00 87.56 91 LYS A O 1
ATOM 750 N N . LYS A 1 92 ? 16.606 -3.976 -23.805 1.00 82.06 92 LYS A N 1
ATOM 751 C CA . LYS A 1 92 ? 17.483 -3.431 -24.856 1.00 82.06 92 LYS A CA 1
ATOM 752 C C . LYS A 1 92 ? 18.840 -3.010 -24.294 1.00 82.06 92 LYS A C 1
ATOM 754 O O . LYS A 1 92 ? 19.857 -3.403 -24.847 1.00 82.06 92 LYS A O 1
ATOM 759 N N . ILE A 1 93 ? 18.862 -2.278 -23.180 1.00 78.25 93 ILE A N 1
ATOM 760 C CA . ILE A 1 93 ? 20.104 -1.870 -22.500 1.00 78.25 93 ILE A CA 1
ATOM 761 C C . ILE A 1 93 ? 20.925 -3.098 -22.077 1.00 78.25 93 ILE A C 1
ATOM 763 O O . ILE A 1 93 ? 22.124 -3.150 -22.334 1.00 78.25 93 ILE A O 1
ATOM 767 N N . GLN A 1 94 ? 20.282 -4.121 -21.509 1.00 80.94 94 GLN A N 1
ATOM 768 C CA . GLN A 1 94 ? 20.935 -5.378 -21.135 1.00 80.94 94 GLN A CA 1
ATOM 769 C C . GLN A 1 94 ? 21.521 -6.113 -22.343 1.00 80.94 94 GLN A C 1
ATOM 771 O O . GLN A 1 94 ? 22.661 -6.568 -22.274 1.00 80.94 94 GLN A O 1
ATOM 776 N N . ALA A 1 95 ? 20.780 -6.201 -23.452 1.00 79.88 95 ALA A N 1
ATOM 777 C CA . ALA A 1 95 ? 21.284 -6.803 -24.684 1.00 79.88 95 ALA A CA 1
ATOM 778 C C . ALA A 1 95 ? 22.552 -6.087 -25.172 1.00 79.88 95 ALA A C 1
ATOM 780 O O . ALA A 1 95 ? 23.544 -6.745 -25.481 1.00 79.88 95 ALA A O 1
ATOM 781 N N . PHE A 1 96 ? 22.570 -4.752 -25.133 1.00 73.81 96 PHE A N 1
ATOM 782 C CA . PHE A 1 96 ? 23.763 -4.002 -25.510 1.00 73.81 96 PHE A CA 1
ATOM 783 C C . PHE A 1 96 ? 24.941 -4.203 -24.559 1.00 73.81 96 PHE A C 1
ATOM 785 O O . PHE A 1 96 ? 26.077 -4.291 -25.013 1.00 73.81 96 PHE A O 1
ATOM 792 N N . ILE A 1 97 ? 24.703 -4.298 -23.249 1.00 74.88 97 ILE A N 1
ATOM 793 C CA . ILE A 1 97 ? 25.764 -4.598 -22.276 1.00 74.88 97 ILE A CA 1
ATOM 794 C C . ILE A 1 97 ? 26.394 -5.960 -22.572 1.00 74.88 97 ILE A C 1
ATOM 796 O O . ILE A 1 97 ? 27.613 -6.098 -22.504 1.00 74.88 97 ILE A O 1
ATOM 800 N N . VAL A 1 98 ? 25.580 -6.958 -22.929 1.00 79.00 98 VAL A N 1
ATOM 801 C CA . VAL A 1 98 ? 26.066 -8.289 -23.318 1.00 79.00 98 VAL A CA 1
ATOM 802 C C . VAL A 1 98 ? 26.897 -8.213 -24.598 1.00 79.00 98 VAL A C 1
ATOM 804 O O . VAL A 1 98 ? 28.015 -8.722 -24.619 1.00 79.00 98 VAL A O 1
ATOM 807 N N . GLU A 1 99 ? 26.403 -7.537 -25.638 1.00 73.62 99 GLU A N 1
ATOM 808 C CA . GLU A 1 99 ? 27.158 -7.321 -26.880 1.00 73.62 99 GLU A CA 1
ATOM 809 C C . GLU A 1 99 ? 28.483 -6.588 -26.627 1.00 73.62 99 GLU A C 1
ATOM 811 O O . GLU A 1 99 ? 29.505 -6.937 -27.211 1.00 73.62 99 GLU A O 1
ATOM 816 N N . PHE A 1 100 ? 28.489 -5.609 -25.720 1.00 69.00 100 PHE A N 1
ATOM 817 C CA . PHE A 1 100 ? 29.680 -4.840 -25.376 1.00 69.00 100 PHE A CA 1
ATOM 818 C C . PHE A 1 100 ? 30.688 -5.640 -24.543 1.00 69.00 100 PHE A C 1
ATOM 820 O O . PHE A 1 100 ? 31.897 -5.488 -24.711 1.00 69.00 100 PHE A O 1
ATOM 827 N N . ASN A 1 101 ? 30.221 -6.514 -23.651 1.00 69.19 101 ASN A N 1
ATOM 828 C CA . ASN A 1 101 ? 31.102 -7.406 -22.899 1.00 69.19 101 ASN A CA 1
ATOM 829 C C . ASN A 1 101 ? 31.862 -8.372 -23.812 1.00 69.19 101 ASN A C 1
ATOM 831 O O . ASN A 1 101 ? 32.988 -8.726 -23.477 1.00 69.19 101 ASN A O 1
ATOM 835 N N . ASN A 1 102 ? 31.295 -8.694 -24.978 1.00 71.94 102 ASN A N 1
ATOM 836 C CA . ASN A 1 102 ? 31.934 -9.507 -26.011 1.00 71.94 102 ASN A CA 1
ATOM 837 C C . ASN A 1 102 ? 32.932 -8.723 -26.891 1.00 71.94 102 ASN A C 1
ATOM 839 O O . ASN A 1 102 ? 33.568 -9.327 -27.753 1.00 71.94 102 ASN A O 1
ATOM 843 N N . ILE A 1 103 ? 33.077 -7.399 -26.713 1.00 67.31 103 ILE A N 1
ATOM 844 C CA . ILE A 1 103 ? 34.162 -6.635 -27.346 1.00 67.31 103 ILE A CA 1
ATOM 845 C C . ILE A 1 103 ? 35.471 -7.008 -26.643 1.00 67.31 103 ILE A C 1
ATOM 847 O O . ILE A 1 103 ? 35.595 -6.825 -25.428 1.00 67.31 103 ILE A O 1
ATOM 851 N N . ASP A 1 104 ? 36.389 -7.529 -27.461 1.00 58.94 104 ASP A N 1
ATOM 852 C CA . ASP A 1 104 ? 37.718 -8.085 -27.179 1.00 58.94 104 ASP A CA 1
ATOM 853 C C . ASP A 1 104 ? 38.285 -7.726 -25.791 1.00 58.94 104 ASP A C 1
ATOM 855 O O . ASP A 1 104 ? 38.650 -6.575 -25.525 1.00 58.94 104 ASP A O 1
ATOM 859 N N . GLU A 1 105 ? 38.333 -8.721 -24.895 1.00 54.06 105 GLU A N 1
ATOM 860 C CA . GLU A 1 105 ? 38.749 -8.566 -23.491 1.00 54.06 105 GLU A CA 1
ATOM 861 C C . GLU A 1 105 ? 40.209 -8.108 -23.344 1.00 54.06 105 GLU A C 1
ATOM 863 O O . GLU A 1 105 ? 40.560 -7.516 -22.323 1.00 54.06 105 GLU A O 1
ATOM 868 N N . ASP A 1 106 ? 41.024 -8.292 -24.386 1.00 57.59 106 ASP A N 1
ATOM 869 C CA . ASP A 1 106 ? 42.460 -8.001 -24.386 1.00 57.59 106 ASP A CA 1
ATOM 870 C C . ASP A 1 106 ? 42.808 -6.551 -24.793 1.00 57.59 106 ASP A C 1
ATOM 872 O O . ASP A 1 106 ? 43.977 -6.150 -24.765 1.00 57.59 106 ASP A O 1
ATOM 876 N N . LYS A 1 107 ? 41.819 -5.721 -25.167 1.00 67.88 107 LYS A N 1
ATOM 877 C CA . LYS A 1 107 ? 42.043 -4.306 -25.521 1.00 67.88 107 LYS A CA 1
ATOM 878 C C . LYS A 1 107 ? 41.771 -3.376 -24.335 1.00 67.88 107 LYS A C 1
ATOM 880 O O . LYS A 1 107 ? 40.638 -2.991 -24.071 1.00 67.88 107 LYS A O 1
ATOM 885 N N . ASP A 1 108 ? 42.833 -2.862 -23.713 1.00 71.31 108 ASP A N 1
ATOM 886 C CA . ASP A 1 108 ? 42.729 -1.817 -22.675 1.00 71.31 108 ASP A CA 1
ATOM 887 C C . ASP A 1 108 ? 42.094 -0.512 -23.192 1.00 71.31 108 ASP A C 1
ATOM 889 O O . ASP A 1 108 ? 41.457 0.246 -22.448 1.00 71.31 108 ASP A O 1
ATOM 893 N N . ARG A 1 109 ? 42.301 -0.207 -24.481 1.00 78.12 109 ARG A N 1
ATOM 894 C CA . ARG A 1 109 ? 41.813 1.013 -25.127 1.00 78.12 109 ARG A CA 1
ATOM 895 C C . ARG A 1 109 ? 41.382 0.775 -26.564 1.00 78.12 109 ARG A C 1
ATOM 897 O O . ARG A 1 109 ? 42.099 0.138 -27.324 1.00 78.12 109 ARG A O 1
ATOM 904 N N . LEU A 1 110 ? 40.293 1.432 -26.941 1.00 77.25 110 LEU A N 1
ATOM 905 C CA . LEU A 1 110 ? 39.861 1.595 -28.325 1.00 77.25 110 LEU A CA 1
ATOM 906 C C . LEU A 1 110 ? 40.342 2.952 -28.821 1.00 77.25 110 LEU A C 1
ATOM 908 O O . LEU A 1 110 ? 40.010 3.981 -28.231 1.00 77.25 110 LEU A O 1
ATOM 912 N N . LYS A 1 111 ? 41.143 2.974 -29.878 1.00 80.50 111 LYS A N 1
ATOM 913 C CA . LYS A 1 111 ? 41.623 4.183 -30.552 1.00 80.50 111 LYS A CA 1
ATOM 914 C C . LYS A 1 111 ? 40.689 4.546 -31.695 1.00 80.50 111 LYS A C 1
ATOM 916 O O . LYS A 1 111 ? 40.054 3.688 -32.284 1.00 80.50 111 LYS A O 1
ATOM 921 N N . LYS A 1 112 ? 40.674 5.824 -32.073 1.00 76.81 112 LYS A N 1
ATOM 922 C CA . LYS A 1 112 ? 39.791 6.367 -33.119 1.00 76.81 112 LYS A CA 1
ATOM 923 C C . LYS A 1 112 ? 39.789 5.597 -34.453 1.00 76.81 112 LYS A C 1
ATOM 925 O O . LYS A 1 112 ? 38.783 5.624 -35.153 1.00 76.81 112 LYS A O 1
ATOM 930 N N . ASN A 1 113 ? 40.902 4.953 -34.804 1.00 77.88 113 ASN A N 1
ATOM 931 C CA . ASN A 1 113 ? 41.058 4.218 -36.062 1.00 77.88 113 ASN A CA 1
ATOM 932 C C . ASN A 1 113 ? 40.675 2.732 -35.952 1.00 77.88 113 ASN A C 1
ATOM 934 O O . ASN A 1 113 ? 40.711 2.034 -36.962 1.00 77.88 113 ASN A O 1
ATOM 938 N N . ASP A 1 114 ? 40.336 2.249 -34.757 1.00 77.25 114 ASP A N 1
ATOM 939 C CA . ASP A 1 114 ? 39.906 0.871 -34.544 1.00 77.25 114 ASP A CA 1
ATOM 940 C C . ASP A 1 114 ? 38.466 0.712 -35.054 1.00 77.25 114 ASP A C 1
ATOM 942 O O . ASP A 1 114 ? 37.620 1.587 -34.848 1.00 77.25 114 ASP A O 1
ATOM 946 N N . GLN A 1 115 ? 38.152 -0.409 -35.704 1.00 77.62 115 GLN A N 1
ATOM 947 C CA . GLN A 1 115 ? 36.799 -0.670 -36.209 1.00 77.62 115 GLN A CA 1
ATOM 948 C C . GLN A 1 115 ? 35.776 -0.715 -35.060 1.00 77.62 115 GLN A C 1
ATOM 950 O O . GLN A 1 115 ? 34.657 -0.213 -35.176 1.00 77.62 115 GLN A O 1
ATOM 955 N N . GLU A 1 116 ? 36.193 -1.244 -33.914 1.00 75.88 116 GLU A N 1
ATOM 956 C CA . GLU A 1 116 ? 35.409 -1.315 -32.687 1.00 75.88 116 GLU A CA 1
ATOM 957 C C . GLU A 1 116 ? 35.142 0.078 -32.097 1.00 75.88 116 GLU A C 1
ATOM 959 O O . GLU A 1 116 ? 34.130 0.278 -31.432 1.00 75.88 116 GLU A O 1
ATOM 964 N N . PHE A 1 117 ? 35.975 1.085 -32.389 1.00 74.69 117 PHE A N 1
ATOM 965 C CA . PHE A 1 117 ? 35.723 2.466 -31.963 1.00 74.69 117 PHE A CA 1
ATOM 966 C C . PHE A 1 117 ? 34.498 3.068 -32.659 1.00 74.69 117 PHE A C 1
ATOM 968 O O . PHE A 1 117 ? 33.719 3.778 -32.022 1.00 74.69 117 PHE A O 1
ATOM 975 N N . ALA A 1 118 ? 34.288 2.763 -33.945 1.00 74.31 118 ALA A N 1
ATOM 976 C CA . ALA A 1 118 ? 33.078 3.170 -34.662 1.00 74.31 118 ALA A CA 1
ATOM 977 C C . ALA A 1 118 ? 31.827 2.501 -34.065 1.00 74.31 118 ALA A C 1
ATOM 979 O O . ALA A 1 118 ? 30.825 3.176 -33.829 1.00 74.31 118 ALA A O 1
ATOM 980 N N . TYR A 1 119 ? 31.931 1.214 -33.716 1.00 73.88 119 TYR A N 1
ATOM 981 C CA . TYR A 1 119 ? 30.871 0.472 -33.028 1.00 73.88 119 TYR A CA 1
ATOM 982 C C . TYR A 1 119 ? 30.499 1.105 -31.675 1.00 73.88 119 TYR A C 1
ATOM 984 O O . TYR A 1 119 ? 29.322 1.313 -31.386 1.00 73.88 119 TYR A O 1
ATOM 992 N N . VAL A 1 120 ? 31.489 1.517 -30.872 1.00 71.94 120 VAL A N 1
ATOM 993 C CA . VAL A 1 120 ? 31.257 2.226 -29.598 1.00 71.94 120 VAL A CA 1
ATOM 994 C C . VAL A 1 120 ? 30.587 3.586 -29.795 1.00 71.94 120 VAL A C 1
ATOM 996 O O . VAL A 1 120 ? 29.737 3.971 -28.992 1.00 71.94 120 VAL A O 1
ATOM 999 N N . LEU A 1 121 ? 30.944 4.333 -30.844 1.00 74.25 121 LEU A N 1
ATOM 1000 C CA . LEU A 1 121 ? 30.307 5.621 -31.134 1.00 74.25 121 LEU A CA 1
ATOM 1001 C C . LEU A 1 121 ? 28.831 5.462 -31.508 1.00 74.25 121 LEU A C 1
ATOM 1003 O O . LEU A 1 121 ? 28.001 6.257 -31.059 1.00 74.25 121 LEU A O 1
ATOM 1007 N N . ASP A 1 122 ? 28.496 4.454 -32.308 1.00 74.75 122 ASP A N 1
ATOM 1008 C CA . ASP A 1 122 ? 27.107 4.185 -32.678 1.00 74.75 122 ASP A CA 1
ATOM 1009 C C . ASP A 1 122 ? 26.304 3.630 -31.495 1.00 74.75 122 ASP A C 1
ATOM 1011 O O . ASP A 1 122 ? 25.175 4.074 -31.267 1.00 74.75 122 ASP A O 1
ATOM 1015 N N . TYR A 1 123 ? 26.920 2.789 -30.658 1.00 72.44 123 TYR A N 1
ATOM 1016 C CA . TYR A 1 123 ? 26.347 2.380 -29.376 1.00 72.44 123 TYR A CA 1
ATOM 1017 C C . TYR A 1 123 ? 26.054 3.580 -28.473 1.00 72.44 123 TYR A C 1
ATOM 1019 O O . TYR A 1 123 ? 24.947 3.709 -27.957 1.00 72.44 123 TYR A O 1
ATOM 1027 N N . LYS A 1 124 ? 27.006 4.508 -28.324 1.00 72.50 124 LYS A N 1
ATOM 1028 C CA . LYS A 1 124 ? 26.816 5.710 -27.506 1.00 72.50 124 LYS A CA 1
ATOM 1029 C C . LYS A 1 124 ? 25.613 6.526 -27.983 1.00 72.50 124 LYS A C 1
ATOM 1031 O O . LYS A 1 124 ? 24.789 6.910 -27.163 1.00 72.50 124 LYS A O 1
ATOM 1036 N N . LYS A 1 125 ? 25.477 6.771 -29.292 1.00 75.62 125 LYS A N 1
ATOM 1037 C CA . LYS A 1 125 ? 24.315 7.502 -29.839 1.00 75.62 125 LYS A CA 1
ATOM 1038 C C . LYS A 1 125 ? 23.000 6.793 -29.516 1.00 75.62 125 LYS A C 1
ATOM 1040 O O . LYS A 1 125 ? 22.001 7.442 -29.211 1.00 75.62 125 LYS A O 1
ATOM 1045 N N . LEU A 1 126 ? 22.994 5.464 -29.601 1.00 72.00 126 LEU A N 1
ATOM 1046 C CA . LEU A 1 126 ? 21.823 4.655 -29.293 1.00 72.00 126 LEU A CA 1
ATOM 1047 C C . LEU A 1 126 ? 21.489 4.689 -27.799 1.00 72.00 126 LEU A C 1
ATOM 1049 O O . LEU A 1 126 ? 20.324 4.877 -27.455 1.00 72.00 126 LEU A O 1
ATOM 1053 N N . ALA A 1 127 ? 22.494 4.584 -26.931 1.00 72.25 127 ALA A N 1
ATOM 1054 C CA . ALA A 1 127 ? 22.363 4.719 -25.484 1.00 72.25 127 ALA A CA 1
ATOM 1055 C C . ALA A 1 127 ? 21.859 6.117 -25.092 1.00 72.25 127 ALA A C 1
ATOM 1057 O O . ALA A 1 127 ? 20.887 6.222 -24.351 1.00 72.25 127 ALA A O 1
ATOM 1058 N N . ASP A 1 128 ? 22.421 7.183 -25.674 1.00 73.44 128 ASP A N 1
ATOM 1059 C CA . ASP A 1 128 ? 21.972 8.567 -25.468 1.00 73.44 128 ASP A CA 1
ATOM 1060 C C . ASP A 1 128 ? 20.496 8.741 -25.885 1.00 73.44 128 ASP A C 1
ATOM 1062 O O . ASP A 1 128 ? 19.718 9.389 -25.184 1.00 73.44 128 ASP A O 1
ATOM 1066 N N . LYS A 1 129 ? 20.066 8.109 -26.986 1.00 79.62 129 LYS A N 1
ATOM 1067 C CA . LYS A 1 129 ? 18.654 8.103 -27.400 1.00 79.62 129 LYS A CA 1
ATOM 1068 C C . LYS A 1 129 ? 17.769 7.309 -26.435 1.00 79.62 129 LYS A C 1
ATOM 1070 O O . LYS A 1 129 ? 16.706 7.791 -26.049 1.00 79.62 129 LYS A O 1
ATOM 1075 N N . GLN A 1 130 ? 18.182 6.097 -26.057 1.00 77.38 130 GLN A N 1
ATOM 1076 C CA . GLN A 1 130 ? 17.418 5.260 -25.126 1.00 77.38 130 GLN A CA 1
ATOM 1077 C C . GLN A 1 130 ? 17.286 5.926 -23.759 1.00 77.38 130 GLN A C 1
ATOM 1079 O O . GLN A 1 130 ? 16.219 5.854 -23.161 1.00 77.38 130 GLN A O 1
ATOM 1084 N N . LYS A 1 131 ? 18.318 6.637 -23.307 1.00 77.94 131 LYS A N 1
ATOM 1085 C CA . LYS A 1 131 ? 18.278 7.460 -22.104 1.00 77.94 131 LYS A CA 1
ATOM 1086 C C . LYS A 1 131 ? 17.143 8.478 -22.162 1.00 77.94 131 LYS A C 1
ATOM 1088 O O . LYS A 1 131 ? 16.325 8.493 -21.253 1.00 77.94 131 LYS A O 1
ATOM 1093 N N . VAL A 1 132 ? 17.091 9.320 -23.199 1.00 83.81 132 VAL A N 1
ATOM 1094 C CA . VAL A 1 132 ? 16.060 10.371 -23.301 1.00 83.81 132 VAL A CA 1
ATOM 1095 C C . VAL A 1 132 ? 14.661 9.753 -23.276 1.00 83.81 132 VAL A C 1
ATOM 1097 O O . VAL A 1 132 ? 13.757 10.257 -22.617 1.00 83.81 132 VAL A O 1
ATOM 1100 N N . GLU A 1 133 ? 14.487 8.620 -23.953 1.00 87.00 133 GLU A N 1
ATOM 1101 C CA . GLU A 1 133 ? 13.225 7.881 -23.939 1.00 87.00 133 GLU A CA 1
ATOM 1102 C C . GLU A 1 133 ? 12.892 7.327 -22.541 1.00 87.00 133 GLU A C 1
ATOM 1104 O O . GLU A 1 133 ? 11.752 7.453 -22.102 1.00 87.00 133 GLU A O 1
ATOM 1109 N N . VAL A 1 134 ? 13.862 6.757 -21.817 1.00 86.56 134 VAL A N 1
ATOM 1110 C CA . VAL A 1 134 ? 13.683 6.287 -20.430 1.00 86.56 134 VAL A CA 1
ATOM 1111 C C . VAL A 1 134 ? 13.344 7.447 -19.493 1.00 86.56 134 VAL A C 1
ATOM 1113 O O . VAL A 1 134 ? 12.427 7.318 -18.688 1.00 86.56 134 VAL A O 1
ATOM 1116 N N . GLU A 1 135 ? 14.027 8.586 -19.610 1.00 86.06 135 GLU A N 1
ATOM 1117 C CA . GLU A 1 135 ? 13.752 9.787 -18.813 1.00 86.06 135 GLU A CA 1
ATOM 1118 C C . GLU A 1 135 ? 12.325 10.294 -19.045 1.00 86.06 135 GLU A C 1
ATOM 1120 O O . GLU A 1 135 ? 11.609 10.577 -18.085 1.00 86.06 135 GLU A O 1
ATOM 1125 N N . ASN A 1 136 ? 11.871 10.338 -20.300 1.00 91.62 136 ASN A N 1
ATOM 1126 C CA . ASN A 1 136 ? 10.498 10.720 -20.629 1.00 91.62 136 ASN A CA 1
ATOM 1127 C C . ASN A 1 136 ? 9.477 9.744 -20.030 1.00 91.62 136 ASN A C 1
ATOM 1129 O O . ASN A 1 136 ? 8.545 10.181 -19.359 1.00 91.62 136 ASN A O 1
ATOM 1133 N N . LEU A 1 137 ? 9.694 8.432 -20.177 1.00 92.12 137 LEU A N 1
ATOM 1134 C CA . LEU A 1 137 ? 8.815 7.410 -19.597 1.00 92.12 137 LEU A CA 1
ATOM 1135 C C . LEU A 1 137 ? 8.751 7.498 -18.065 1.00 92.12 137 LEU A C 1
ATOM 1137 O O . LEU A 1 137 ? 7.678 7.354 -17.482 1.00 92.12 137 LEU A O 1
ATOM 1141 N N . LEU A 1 138 ? 9.883 7.751 -17.402 1.00 91.19 138 LEU A N 1
ATOM 1142 C CA . LEU A 1 138 ? 9.937 7.922 -15.949 1.00 91.19 138 LEU A CA 1
ATOM 1143 C C . LEU A 1 138 ? 9.253 9.215 -15.495 1.00 91.19 138 LEU A C 1
ATOM 1145 O O . LEU A 1 138 ? 8.602 9.217 -14.450 1.00 91.19 138 LEU A O 1
ATOM 1149 N N . ASN A 1 139 ? 9.356 10.292 -16.274 1.00 92.81 139 ASN A N 1
ATOM 1150 C CA . ASN A 1 139 ? 8.647 11.541 -16.006 1.00 92.81 139 ASN A CA 1
ATOM 1151 C 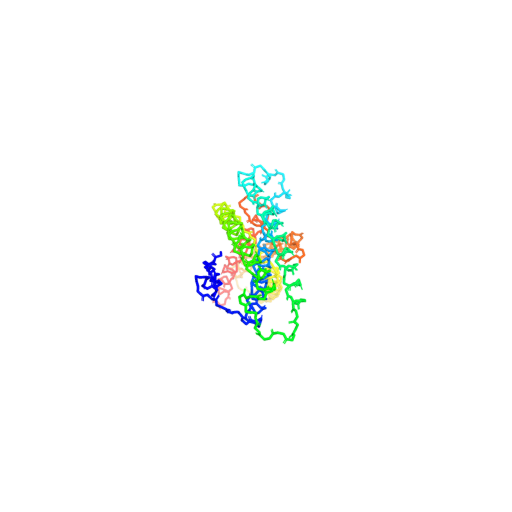C . ASN A 1 139 ? 7.130 11.361 -16.143 1.00 92.81 139 ASN A C 1
ATOM 1153 O O . ASN A 1 139 ? 6.395 11.740 -15.232 1.00 92.81 139 ASN A O 1
ATOM 1157 N N . GLU A 1 140 ? 6.666 10.735 -17.226 1.00 95.31 140 GLU A N 1
ATOM 1158 C CA . GLU A 1 140 ? 5.250 10.407 -17.435 1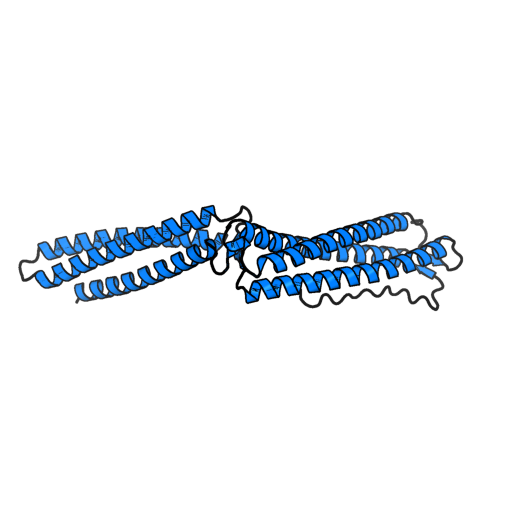.00 95.31 140 GLU A CA 1
ATOM 1159 C C . GLU A 1 140 ? 4.720 9.495 -16.319 1.00 95.31 140 GLU A C 1
ATOM 1161 O O . GLU A 1 140 ? 3.668 9.761 -15.730 1.00 95.31 140 GLU A O 1
ATOM 1166 N N . TYR A 1 141 ? 5.493 8.468 -15.945 1.00 96.38 141 TYR A N 1
ATOM 1167 C CA . TYR A 1 141 ? 5.154 7.586 -14.829 1.00 96.38 141 TYR A CA 1
ATOM 1168 C C . TYR A 1 141 ? 5.052 8.377 -13.525 1.00 96.38 141 TYR A C 1
ATOM 1170 O O . TYR A 1 141 ? 4.097 8.227 -12.762 1.00 96.38 141 TYR A O 1
ATOM 1178 N N . GLY A 1 142 ? 6.035 9.241 -13.266 1.00 93.31 142 GLY A N 1
ATOM 1179 C CA . GLY A 1 142 ? 6.093 10.092 -12.087 1.00 93.31 142 GLY A CA 1
ATOM 1180 C C . GLY A 1 142 ? 4.876 11.004 -11.970 1.00 93.31 142 GLY A C 1
ATOM 1181 O O . GLY A 1 142 ? 4.305 11.103 -10.884 1.00 93.31 142 GLY A O 1
ATOM 1182 N N . GLN A 1 143 ? 4.449 11.613 -13.077 1.00 95.19 143 GLN A N 1
ATOM 1183 C CA . GLN A 1 143 ? 3.260 12.463 -13.145 1.00 95.19 143 GLN A CA 1
ATOM 1184 C C . GLN A 1 143 ? 1.983 11.673 -12.851 1.00 95.19 143 GLN A C 1
ATOM 1186 O O . GLN A 1 143 ? 1.251 12.041 -11.932 1.00 95.19 143 GLN A O 1
ATOM 1191 N N . SER A 1 144 ? 1.748 10.554 -13.545 1.00 95.31 144 SER A N 1
ATOM 1192 C CA . SER A 1 144 ? 0.555 9.725 -13.306 1.00 95.31 144 SER A CA 1
ATOM 1193 C C . SER A 1 144 ? 0.544 9.142 -11.888 1.00 95.31 144 SER A C 1
ATOM 1195 O O . SER A 1 144 ? -0.472 9.158 -11.198 1.00 95.31 144 SER A O 1
ATOM 1197 N N . SER A 1 145 ? 1.706 8.740 -11.364 1.00 96.00 145 SER A N 1
ATOM 1198 C CA . SER A 1 145 ? 1.843 8.313 -9.972 1.00 96.00 145 SER A CA 1
ATOM 1199 C C . SER A 1 145 ? 1.496 9.413 -8.974 1.00 96.00 145 SER A C 1
ATOM 1201 O O . SER A 1 145 ? 0.931 9.122 -7.918 1.00 96.00 145 SER A O 1
ATOM 1203 N N . GLN A 1 146 ? 1.930 10.648 -9.218 1.00 95.12 146 GLN A N 1
ATOM 1204 C CA . GLN A 1 146 ? 1.634 11.773 -8.334 1.00 95.12 146 GLN A CA 1
ATOM 1205 C C . GLN A 1 146 ? 0.152 12.123 -8.384 1.00 95.12 146 GLN A C 1
ATOM 1207 O O . GLN A 1 146 ? -0.448 12.324 -7.330 1.00 95.12 146 GLN A O 1
ATOM 1212 N N . HIS A 1 147 ? -0.436 12.114 -9.576 1.00 95.69 147 HIS A N 1
ATOM 1213 C CA . HIS A 1 147 ? -1.857 12.352 -9.775 1.00 95.69 147 HIS A CA 1
ATOM 1214 C C . HIS A 1 147 ? -2.716 11.296 -9.064 1.00 95.69 147 HIS A C 1
ATOM 1216 O O . HIS A 1 147 ? -3.552 11.659 -8.236 1.00 95.69 147 HIS A O 1
ATOM 1222 N N . PHE A 1 148 ? -2.399 10.004 -9.229 1.00 95.25 148 PHE A N 1
ATOM 1223 C CA . PHE A 1 148 ? -3.044 8.908 -8.496 1.00 95.25 148 PHE A CA 1
ATOM 1224 C C . PHE A 1 148 ? -3.007 9.135 -6.978 1.00 95.25 148 PHE A C 1
ATOM 1226 O O . PHE A 1 148 ? -4.000 8.943 -6.269 1.00 95.25 148 PHE A O 1
ATOM 1233 N N . ASN A 1 149 ? -1.846 9.547 -6.458 1.00 93.31 149 ASN A N 1
ATOM 1234 C CA . ASN A 1 149 ? -1.678 9.816 -5.033 1.00 93.31 149 ASN A CA 1
ATOM 1235 C C . ASN A 1 149 ? -2.479 11.045 -4.580 1.00 93.31 149 ASN A C 1
ATOM 1237 O O . ASN A 1 149 ? -3.030 11.003 -3.482 1.00 93.31 149 ASN A O 1
ATOM 1241 N N . SER A 1 150 ? -2.570 12.101 -5.398 1.00 93.88 150 SER A N 1
ATOM 1242 C CA . SER A 1 150 ? -3.386 13.291 -5.107 1.00 93.88 150 SER A CA 1
ATOM 1243 C C . SER A 1 150 ? -4.857 12.916 -4.997 1.00 93.88 150 SER A C 1
ATOM 1245 O O . SER A 1 150 ? -5.462 13.141 -3.952 1.00 93.88 150 SER A O 1
ATOM 1247 N N . ILE A 1 151 ? -5.392 12.216 -6.006 1.00 91.75 151 ILE A N 1
ATOM 1248 C CA . ILE A 1 151 ? -6.783 11.746 -6.009 1.00 91.75 151 ILE A CA 1
ATOM 1249 C C . ILE A 1 151 ? -7.048 10.875 -4.779 1.00 91.75 151 ILE A C 1
ATOM 1251 O O . ILE A 1 151 ? -8.038 11.077 -4.074 1.00 91.75 151 ILE A O 1
ATOM 1255 N N . SER A 1 152 ? -6.151 9.928 -4.482 1.00 90.25 152 SER A N 1
ATOM 1256 C CA . SER A 1 152 ? -6.284 9.058 -3.308 1.00 90.25 152 SER A CA 1
ATOM 1257 C C . SER A 1 152 ? -6.321 9.866 -2.006 1.00 90.25 152 SER A C 1
ATOM 1259 O O . SER A 1 152 ? -7.163 9.610 -1.150 1.00 90.25 152 SER A O 1
ATOM 1261 N N . GLN A 1 153 ? -5.445 10.862 -1.851 1.00 90.06 153 GLN A N 1
ATOM 1262 C CA . GLN A 1 153 ? -5.374 11.698 -0.651 1.00 90.06 153 GLN A CA 1
ATOM 1263 C C . GLN A 1 153 ? -6.594 12.607 -0.489 1.00 90.06 153 GLN A C 1
ATOM 1265 O O . GLN A 1 153 ? -7.155 12.657 0.606 1.00 90.06 153 GLN A O 1
ATOM 1270 N N . GLU A 1 154 ? -7.017 13.286 -1.556 1.00 90.62 154 GLU A N 1
ATOM 1271 C CA . GLU A 1 154 ? -8.207 14.147 -1.582 1.00 90.62 154 GLU A CA 1
ATOM 1272 C C . GLU A 1 154 ? -9.464 13.367 -1.193 1.00 90.62 154 GLU A C 1
ATOM 1274 O O . GLU A 1 154 ? -10.293 13.847 -0.419 1.00 90.62 154 GLU A O 1
ATOM 1279 N N . ASN A 1 155 ? -9.551 12.118 -1.649 1.00 86.75 155 ASN A N 1
ATOM 1280 C CA . ASN A 1 155 ? -10.665 11.222 -1.359 1.00 86.75 155 ASN A CA 1
ATOM 1281 C C . ASN A 1 155 ? -10.461 10.384 -0.090 1.00 86.75 155 ASN A C 1
ATOM 1283 O O . ASN A 1 155 ? -11.271 9.509 0.204 1.00 86.75 155 ASN A O 1
ATOM 1287 N N . GLN A 1 156 ? -9.404 10.643 0.686 1.00 86.81 156 GLN A N 1
ATOM 1288 C CA . GLN A 1 156 ? -9.097 9.943 1.938 1.00 86.81 156 GLN A CA 1
ATOM 1289 C C . GLN A 1 156 ? -9.002 8.411 1.792 1.00 86.81 156 GLN A C 1
ATOM 1291 O O . GLN A 1 156 ? -9.359 7.665 2.708 1.00 86.81 156 GLN A O 1
ATOM 1296 N N . ILE A 1 157 ? -8.520 7.943 0.640 1.00 86.62 157 ILE A N 1
ATOM 1297 C CA . ILE A 1 157 ? -8.300 6.533 0.326 1.00 86.62 157 ILE A CA 1
ATOM 1298 C C . ILE A 1 157 ? -6.853 6.175 0.665 1.00 86.62 157 ILE A C 1
ATOM 1300 O O . ILE A 1 157 ? -5.903 6.744 0.127 1.00 86.62 157 ILE A O 1
ATOM 1304 N N . TYR A 1 158 ? -6.676 5.197 1.550 1.00 84.31 158 TYR A N 1
ATOM 1305 C CA . TYR A 1 158 ? -5.369 4.805 2.064 1.00 84.31 158 TYR A CA 1
ATOM 1306 C C . TYR A 1 158 ? -5.214 3.293 2.140 1.00 84.31 158 TYR A C 1
ATOM 1308 O O . TYR A 1 158 ? -6.144 2.565 2.489 1.00 84.31 158 TYR A O 1
ATOM 1316 N N . LEU A 1 159 ? -3.987 2.830 1.914 1.00 85.69 159 LEU A N 1
ATOM 1317 C CA . LEU A 1 159 ? -3.564 1.477 2.240 1.00 85.69 159 LEU A CA 1
ATOM 1318 C C . LEU A 1 159 ? -2.955 1.474 3.647 1.00 85.69 159 LEU A C 1
ATOM 1320 O O . LEU A 1 159 ? -1.991 2.189 3.912 1.00 85.69 159 LEU A O 1
ATOM 1324 N N . ILE A 1 160 ? -3.510 0.677 4.559 1.00 79.62 160 ILE A N 1
ATOM 1325 C CA . ILE A 1 160 ? -3.046 0.605 5.951 1.00 79.62 160 ILE A CA 1
ATOM 1326 C C . ILE A 1 160 ? -2.542 -0.801 6.260 1.00 79.62 160 ILE A C 1
ATOM 1328 O O . ILE A 1 160 ? -3.227 -1.788 5.983 1.00 79.62 160 ILE A O 1
ATOM 1332 N N . ASP A 1 161 ? -1.362 -0.896 6.881 1.00 79.19 161 ASP A N 1
ATOM 1333 C CA . ASP A 1 161 ? -0.891 -2.144 7.483 1.00 79.19 161 ASP A CA 1
ATOM 1334 C C . ASP A 1 161 ? -1.683 -2.433 8.760 1.00 79.19 161 ASP A C 1
ATOM 1336 O O . ASP A 1 161 ? -1.693 -1.666 9.724 1.00 79.19 161 ASP A O 1
ATOM 1340 N N . THR A 1 162 ? -2.371 -3.567 8.755 1.00 72.88 162 THR A N 1
ATOM 1341 C CA . THR A 1 162 ? -3.284 -3.962 9.828 1.00 72.88 162 THR A CA 1
ATOM 1342 C C . THR A 1 162 ? -2.749 -5.090 10.682 1.00 72.88 162 THR A C 1
ATOM 1344 O O . THR A 1 162 ? -3.423 -5.493 11.630 1.00 72.88 162 THR A O 1
ATOM 1347 N N . ARG A 1 163 ? -1.531 -5.581 10.426 1.00 72.44 163 ARG A N 1
ATOM 1348 C CA . ARG A 1 163 ? -0.926 -6.651 11.234 1.00 72.44 163 ARG A CA 1
ATOM 1349 C C . ARG A 1 163 ? -0.764 -6.210 12.684 1.00 72.44 163 ARG A C 1
ATOM 1351 O O . ARG A 1 163 ? -1.214 -6.909 13.593 1.00 72.44 163 ARG A O 1
ATOM 1358 N N . ALA A 1 164 ? -0.229 -5.007 12.888 1.00 69.94 164 ALA A N 1
ATOM 1359 C CA . ALA A 1 164 ? -0.114 -4.401 14.211 1.00 69.94 164 ALA A CA 1
ATOM 1360 C C . ALA A 1 164 ? -1.492 -4.129 14.840 1.00 69.94 164 ALA A C 1
ATOM 1362 O O . ALA A 1 164 ? -1.712 -4.451 16.006 1.00 69.94 164 ALA A O 1
ATOM 1363 N N . LEU A 1 165 ? -2.450 -3.608 14.064 1.00 69.69 165 LEU A N 1
ATOM 1364 C CA . LEU A 1 165 ? -3.796 -3.293 14.557 1.00 69.69 165 LEU A CA 1
ATOM 1365 C C . LEU A 1 165 ? -4.562 -4.551 15.002 1.00 69.69 165 LEU A C 1
ATOM 1367 O O . LEU A 1 165 ? -5.209 -4.555 16.052 1.00 69.69 165 LEU A O 1
ATOM 1371 N N . ALA A 1 166 ? -4.467 -5.640 14.237 1.00 69.81 166 ALA A N 1
ATOM 1372 C CA . ALA A 1 166 ? -5.097 -6.917 14.558 1.00 69.81 166 ALA A CA 1
ATOM 1373 C C . ALA A 1 166 ? -4.509 -7.528 15.840 1.00 69.81 166 ALA A C 1
ATOM 1375 O O . ALA A 1 166 ? -5.259 -7.995 16.702 1.00 69.81 166 ALA A O 1
ATOM 1376 N N . GLN A 1 167 ? -3.181 -7.474 15.999 1.00 73.19 167 GLN A N 1
ATOM 1377 C CA . GLN A 1 167 ? -2.502 -7.906 17.223 1.00 73.19 167 GLN A CA 1
ATOM 1378 C C . GLN A 1 167 ? -2.910 -7.052 18.431 1.00 73.19 167 GLN A C 1
ATOM 1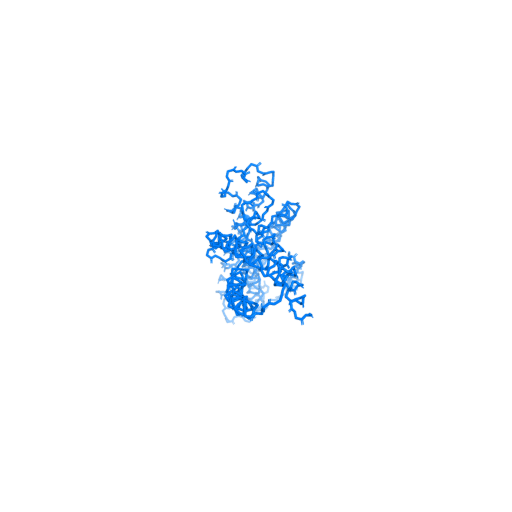380 O O . GLN A 1 167 ? -3.305 -7.601 19.460 1.00 73.19 167 GLN A O 1
ATOM 1385 N N . GLN A 1 168 ? -2.901 -5.722 18.300 1.00 71.19 168 GLN A N 1
ATOM 1386 C CA . GLN A 1 168 ? -3.314 -4.804 19.367 1.00 71.19 168 GLN A CA 1
ATOM 1387 C C . GLN A 1 168 ? -4.768 -5.034 19.793 1.00 71.19 168 GLN A C 1
ATOM 1389 O O . GLN A 1 168 ? -5.055 -5.103 20.987 1.00 71.19 168 GLN A O 1
ATOM 1394 N N . THR A 1 169 ? -5.676 -5.244 18.836 1.00 70.31 169 THR A N 1
ATOM 1395 C CA . THR A 1 169 ? -7.090 -5.544 19.119 1.00 70.31 169 THR A CA 1
ATOM 1396 C C . THR A 1 169 ? -7.238 -6.850 19.911 1.00 70.31 169 THR A C 1
ATOM 1398 O O . THR A 1 169 ? -8.047 -6.935 20.839 1.00 70.31 169 THR A O 1
ATOM 1401 N N . MET A 1 170 ? -6.436 -7.872 19.591 1.00 74.44 170 MET A N 1
ATOM 1402 C CA . MET A 1 170 ? -6.434 -9.146 20.317 1.00 74.44 170 MET A CA 1
ATOM 1403 C C . MET A 1 170 ? -5.877 -9.007 21.742 1.00 74.44 170 MET A C 1
ATOM 1405 O O . MET A 1 170 ? -6.464 -9.550 22.681 1.00 74.44 170 MET A O 1
ATOM 1409 N N . ILE A 1 171 ? -4.787 -8.257 21.921 1.00 76.75 171 ILE A N 1
ATOM 1410 C CA . ILE A 1 171 ? -4.200 -7.976 23.241 1.00 76.75 171 ILE A CA 1
ATOM 1411 C C . ILE A 1 171 ? -5.199 -7.207 24.113 1.00 76.75 171 ILE A C 1
ATOM 1413 O O . ILE A 1 171 ? -5.490 -7.632 25.234 1.00 76.75 171 ILE A O 1
ATOM 1417 N N . LEU A 1 172 ? -5.781 -6.130 23.576 1.00 72.81 172 LEU A N 1
ATOM 1418 C CA . LEU A 1 172 ? -6.760 -5.296 24.271 1.00 72.81 172 LEU A CA 1
ATOM 1419 C C . LEU A 1 172 ? -7.972 -6.119 24.725 1.00 72.81 172 LEU A C 1
ATOM 1421 O O . LEU A 1 172 ? -8.399 -6.018 25.875 1.00 72.81 172 LEU A O 1
ATOM 1425 N N . LYS A 1 173 ? -8.490 -7.003 23.861 1.00 76.88 173 LYS A N 1
ATOM 1426 C CA . LYS A 1 173 ? -9.564 -7.941 24.224 1.00 76.88 173 LYS A CA 1
ATOM 1427 C C . LYS A 1 173 ? -9.187 -8.767 25.452 1.00 76.88 173 LYS A C 1
ATOM 1429 O O . LYS A 1 173 ? -9.966 -8.834 26.402 1.00 76.88 173 LYS A O 1
ATOM 1434 N N . ASN A 1 174 ? -8.021 -9.408 25.433 1.00 79.50 174 ASN A N 1
ATOM 1435 C CA . ASN A 1 174 ? -7.598 -10.292 26.518 1.00 79.50 174 ASN A CA 1
ATOM 1436 C C . ASN A 1 174 ? -7.449 -9.522 27.840 1.00 79.50 174 ASN A C 1
ATOM 1438 O O . ASN A 1 174 ? -7.869 -10.009 28.892 1.00 79.50 174 ASN A O 1
ATOM 1442 N N . GLN A 1 175 ? -6.933 -8.293 27.780 1.00 81.06 175 GLN A N 1
ATOM 1443 C CA . GLN A 1 175 ? -6.819 -7.406 28.938 1.00 81.06 175 GLN A CA 1
ATOM 1444 C C . GLN A 1 175 ? -8.191 -6.997 29.497 1.00 81.06 175 GLN A C 1
ATOM 1446 O O . GLN A 1 175 ? -8.406 -7.077 30.711 1.00 81.06 175 GLN A O 1
ATOM 1451 N N . ILE A 1 176 ? -9.139 -6.619 28.631 1.00 75.75 176 ILE A N 1
ATOM 1452 C CA . ILE A 1 176 ? -10.506 -6.256 29.035 1.00 75.75 176 ILE A CA 1
ATOM 1453 C C . ILE A 1 176 ? -11.214 -7.464 29.655 1.00 75.75 176 ILE A C 1
ATOM 1455 O O . ILE A 1 176 ? -11.782 -7.355 30.739 1.00 75.75 176 ILE A O 1
ATOM 1459 N N . GLN A 1 177 ? -11.135 -8.638 29.023 1.00 80.94 177 GLN A N 1
ATOM 1460 C CA . GLN A 1 177 ? -11.761 -9.859 29.534 1.00 80.94 177 GLN A CA 1
ATOM 1461 C C . GLN A 1 177 ? -11.193 -10.280 30.893 1.00 80.94 177 GLN A C 1
ATOM 1463 O O . GLN A 1 177 ? -11.957 -10.642 31.790 1.00 80.94 177 GLN A O 1
ATOM 1468 N N . SER A 1 178 ? -9.872 -10.195 31.068 1.00 83.56 178 SER A N 1
ATOM 1469 C CA . SER A 1 178 ? -9.226 -10.450 32.359 1.00 83.56 178 SER A CA 1
ATOM 1470 C C . SER A 1 178 ? -9.722 -9.468 33.427 1.00 83.56 178 SER A C 1
ATOM 1472 O O . SER A 1 178 ? -10.200 -9.880 34.485 1.00 83.56 178 SER A O 1
ATOM 1474 N N . SER A 1 179 ? -9.743 -8.173 33.102 1.00 74.38 179 SER A N 1
ATOM 1475 C CA . SER A 1 179 ? -10.205 -7.114 34.008 1.00 74.38 179 SER A CA 1
ATOM 1476 C C . SER A 1 179 ? -11.674 -7.275 34.411 1.00 74.38 179 SER A C 1
ATOM 1478 O O . SER A 1 179 ? -12.012 -7.112 35.585 1.00 74.38 179 SER A O 1
ATOM 1480 N N . ILE A 1 180 ? -12.553 -7.650 33.471 1.00 79.38 180 ILE A N 1
ATOM 1481 C CA . ILE A 1 180 ? -13.966 -7.949 33.749 1.00 79.38 180 ILE A CA 1
ATOM 1482 C C . ILE A 1 180 ? -14.075 -9.108 34.742 1.00 79.38 180 ILE A C 1
ATOM 1484 O O . ILE A 1 180 ? -14.806 -8.991 35.725 1.00 79.38 180 ILE A O 1
ATOM 1488 N N . ARG A 1 181 ? -13.344 -10.211 34.525 1.00 83.88 181 ARG A N 1
ATOM 1489 C CA . ARG A 1 181 ? -13.362 -11.372 35.434 1.00 83.88 181 ARG A CA 1
ATOM 1490 C C . ARG A 1 181 ? -12.917 -10.981 36.842 1.00 83.88 181 ARG A C 1
ATOM 1492 O O . ARG A 1 181 ? -13.622 -11.273 37.806 1.00 83.88 181 ARG A O 1
ATOM 1499 N N . THR A 1 182 ? -11.801 -10.264 36.964 1.00 84.69 182 THR A N 1
ATOM 1500 C CA . THR A 1 182 ? -11.290 -9.796 38.260 1.00 84.69 182 THR A CA 1
ATOM 1501 C C . THR A 1 182 ? -12.282 -8.874 38.968 1.00 84.69 182 THR A C 1
ATOM 1503 O O . THR A 1 182 ? -12.495 -9.002 40.174 1.00 84.69 182 THR A O 1
ATOM 1506 N N . ASN A 1 183 ? -12.913 -7.950 38.243 1.00 76.56 183 ASN A N 1
ATOM 1507 C CA . ASN A 1 183 ? -13.858 -7.007 38.834 1.00 76.56 183 ASN A CA 1
ATOM 1508 C C . ASN A 1 183 ? -15.195 -7.660 39.210 1.00 76.56 183 ASN A C 1
ATOM 1510 O O . ASN A 1 183 ? -15.743 -7.299 40.250 1.00 76.56 183 ASN A O 1
ATOM 1514 N N . LYS A 1 184 ? -15.681 -8.654 38.449 1.00 83.56 184 LYS A N 1
ATOM 1515 C CA . LYS A 1 184 ? -16.834 -9.484 38.846 1.00 83.56 184 LYS A CA 1
ATOM 1516 C C . LYS A 1 184 ? -16.571 -10.149 40.204 1.00 83.56 184 LYS A C 1
ATOM 1518 O O . LYS A 1 184 ? -17.345 -9.950 41.135 1.00 83.56 184 LYS A O 1
ATOM 1523 N N . LEU A 1 185 ? -15.412 -10.797 40.362 1.00 85.12 185 LEU A N 1
ATOM 1524 C CA . LEU A 1 185 ? -15.012 -11.425 41.630 1.00 85.12 185 LEU A CA 1
ATOM 1525 C C . LEU A 1 185 ? -14.927 -10.421 42.791 1.00 85.12 185 LEU A C 1
ATOM 1527 O O . LEU A 1 185 ? -15.428 -10.695 43.881 1.00 85.12 185 LEU A O 1
ATOM 1531 N N . LYS A 1 186 ? -14.322 -9.244 42.572 1.00 81.94 186 LYS A N 1
ATOM 1532 C CA . LYS A 1 186 ? -14.231 -8.188 43.599 1.00 81.94 186 LYS A CA 1
ATOM 1533 C C . LYS A 1 186 ? -15.607 -7.680 44.025 1.00 81.94 186 LYS A C 1
ATOM 1535 O O . LYS A 1 186 ? -15.831 -7.465 45.213 1.00 81.94 186 LYS A O 1
ATOM 1540 N N . ILE A 1 187 ? -16.528 -7.502 43.081 1.00 78.12 187 ILE A N 1
ATOM 1541 C CA . ILE A 1 187 ? -17.901 -7.091 43.385 1.00 78.12 187 ILE A CA 1
ATOM 1542 C C . ILE A 1 187 ? -18.627 -8.163 44.190 1.00 78.12 187 ILE A C 1
ATOM 1544 O O . ILE A 1 187 ? -19.281 -7.827 45.173 1.00 78.12 187 ILE A O 1
ATOM 1548 N N . ASP A 1 188 ? -18.489 -9.435 43.824 1.00 81.25 188 ASP A N 1
ATOM 1549 C CA . ASP A 1 188 ? -19.131 -10.527 44.559 1.00 81.25 188 ASP A CA 1
ATOM 1550 C C . ASP A 1 188 ? -18.596 -10.623 45.995 1.00 81.25 188 ASP A C 1
ATOM 1552 O O . ASP A 1 188 ? -19.356 -10.840 46.940 1.00 81.25 188 ASP A O 1
ATOM 1556 N N . GLN A 1 189 ? -17.295 -10.384 46.193 1.00 82.44 189 GLN A N 1
ATOM 1557 C CA . GLN A 1 189 ? -16.694 -10.278 47.525 1.00 82.44 189 GLN A CA 1
ATOM 1558 C C . GLN A 1 189 ? -17.218 -9.071 48.316 1.00 82.44 189 GLN A C 1
ATOM 1560 O O . GLN A 1 189 ? -17.487 -9.200 49.511 1.00 82.44 189 GLN A O 1
ATOM 1565 N N . LEU A 1 190 ? -17.364 -7.904 47.680 1.00 79.56 190 LEU A N 1
ATOM 1566 C CA . LEU A 1 190 ? -17.914 -6.704 48.319 1.00 79.56 190 LEU A CA 1
ATOM 1567 C C . LEU A 1 190 ? -19.384 -6.890 48.701 1.00 79.56 190 LEU A C 1
ATOM 1569 O O . LEU A 1 190 ? -19.759 -6.528 49.814 1.00 79.56 190 LEU A O 1
ATOM 1573 N N . GLN A 1 191 ? -20.185 -7.515 47.834 1.00 80.62 191 GLN A N 1
ATOM 1574 C CA . GLN A 1 191 ? -21.579 -7.843 48.127 1.00 80.62 191 GLN A CA 1
ATOM 1575 C C . GLN A 1 191 ? -21.664 -8.757 49.353 1.00 80.62 191 GLN A C 1
ATOM 1577 O O . GLN A 1 191 ? -22.314 -8.395 50.326 1.00 80.62 191 GLN A O 1
ATOM 1582 N N . LYS A 1 192 ? -20.886 -9.852 49.388 1.00 84.50 192 LYS A N 1
ATOM 1583 C CA . LYS A 1 192 ? -20.815 -10.751 50.557 1.00 84.50 192 LYS A CA 1
ATOM 1584 C C . LYS A 1 192 ? -20.417 -10.035 51.852 1.00 84.50 192 LYS A C 1
ATOM 1586 O O . LYS A 1 192 ? -20.825 -10.460 52.928 1.00 84.50 192 LYS A O 1
ATOM 1591 N N . LYS A 1 193 ? -19.575 -8.996 51.780 1.00 79.94 193 LYS A N 1
ATOM 1592 C CA . LYS A 1 193 ? -19.205 -8.182 52.951 1.00 79.94 193 LYS A CA 1
ATOM 1593 C C . LYS A 1 193 ? -20.348 -7.270 53.391 1.00 79.94 193 LYS A C 1
ATOM 1595 O O . LYS A 1 193 ? -20.568 -7.151 54.589 1.00 79.94 193 LYS A O 1
ATOM 1600 N N . ILE A 1 194 ? -21.065 -6.652 52.454 1.00 76.44 194 ILE A N 1
ATOM 1601 C CA . ILE A 1 194 ? -22.204 -5.772 52.751 1.00 76.44 194 ILE A CA 1
ATOM 1602 C C . ILE A 1 194 ? -23.397 -6.557 53.290 1.00 76.44 194 ILE A C 1
ATOM 1604 O O . ILE A 1 194 ? -24.003 -6.109 54.256 1.00 76.44 194 ILE A O 1
ATOM 1608 N N . ASP A 1 195 ? -23.669 -7.749 52.760 1.00 76.94 195 ASP A N 1
ATOM 1609 C CA . ASP A 1 195 ? -24.754 -8.619 53.236 1.00 76.94 195 ASP A CA 1
ATOM 1610 C C . ASP A 1 195 ? -24.565 -9.039 54.709 1.00 76.94 195 ASP A C 1
ATOM 1612 O O . ASP A 1 195 ? -25.527 -9.367 55.399 1.00 76.94 195 ASP A O 1
ATOM 1616 N N . LYS A 1 196 ? -23.325 -8.997 55.221 1.00 79.12 196 LYS A N 1
ATOM 1617 C CA . LYS A 1 196 ? -23.000 -9.260 56.634 1.00 79.12 196 LYS A CA 1
ATOM 1618 C C . LYS A 1 196 ? -23.206 -8.047 57.554 1.00 79.12 196 LYS A C 1
ATOM 1620 O O . LYS A 1 196 ? -23.121 -8.203 58.772 1.00 79.12 196 LYS A O 1
ATOM 1625 N N . ILE A 1 197 ? -23.448 -6.849 57.016 1.00 75.38 197 ILE A N 1
ATOM 1626 C CA . ILE A 1 197 ? -23.616 -5.611 57.791 1.00 75.38 197 ILE A CA 1
ATOM 1627 C C . ILE A 1 197 ? -25.107 -5.396 58.085 1.00 75.38 197 ILE A C 1
ATOM 1629 O O . ILE A 1 197 ? -25.920 -5.273 57.175 1.00 75.38 197 ILE A O 1
ATOM 1633 N N . LYS A 1 198 ? -25.469 -5.320 59.373 1.00 57.72 198 LYS A N 1
ATOM 1634 C CA . LYS A 1 198 ? -26.866 -5.230 59.843 1.00 57.72 198 LYS A CA 1
ATOM 1635 C C . LYS A 1 198 ? -27.523 -3.842 59.697 1.00 57.72 198 LYS A C 1
ATOM 1637 O O . LYS A 1 198 ? -28.730 -3.743 59.886 1.00 57.72 198 LYS A O 1
ATOM 1642 N N . SER A 1 199 ? -26.784 -2.776 59.370 1.00 54.44 199 SER A N 1
ATOM 1643 C CA . SER A 1 199 ? -27.307 -1.399 59.303 1.00 54.44 199 SER A CA 1
ATOM 1644 C C . SER A 1 199 ? -27.273 -0.793 57.887 1.00 54.44 199 SER A C 1
ATOM 1646 O O . SER A 1 199 ? -26.248 -0.779 57.212 1.00 54.44 199 SER A O 1
ATOM 1648 N N . SER A 1 200 ? -28.439 -0.294 57.453 1.00 57.97 200 SER A N 1
ATOM 1649 C CA . SER A 1 200 ? -28.746 0.473 56.225 1.00 57.97 200 SER A CA 1
ATOM 1650 C C . SER A 1 200 ? -27.855 0.218 54.986 1.00 57.97 200 SER A C 1
ATOM 1652 O O . SER A 1 200 ? -27.135 1.108 54.517 1.00 57.97 200 SER A O 1
ATOM 1654 N N . PRO A 1 201 ? -27.935 -0.980 54.375 1.00 66.44 201 PRO A N 1
ATOM 1655 C CA . PRO A 1 201 ? -27.128 -1.347 53.211 1.00 66.44 201 PRO A CA 1
ATOM 1656 C C . PRO A 1 201 ? -27.585 -0.664 51.908 1.00 66.44 201 PRO A C 1
ATOM 1658 O O . PRO A 1 201 ? -26.910 -0.782 50.886 1.00 66.44 201 PRO A O 1
ATOM 1661 N N . ASN A 1 202 ? -28.696 0.086 51.912 1.00 75.12 202 ASN A N 1
ATOM 1662 C CA . ASN A 1 202 ? -29.358 0.582 50.698 1.00 75.12 202 ASN A CA 1
ATOM 1663 C C . ASN A 1 202 ? -28.453 1.418 49.780 1.00 75.12 202 ASN A C 1
ATOM 1665 O O . ASN A 1 202 ? -28.457 1.209 48.566 1.00 75.12 202 ASN A O 1
ATOM 1669 N N . LYS A 1 203 ? -27.630 2.325 50.327 1.00 78.00 203 LYS A N 1
ATOM 1670 C CA . LYS A 1 203 ? -26.729 3.158 49.505 1.00 78.00 203 LYS A CA 1
ATOM 1671 C C . LYS A 1 203 ? -25.606 2.327 48.872 1.00 78.00 203 LYS A C 1
ATOM 1673 O O . LYS A 1 203 ? -25.341 2.473 47.682 1.00 78.00 203 LYS A O 1
ATOM 1678 N N . LYS A 1 204 ? -24.983 1.422 49.637 1.00 79.69 204 LYS A N 1
ATOM 1679 C CA . LYS A 1 204 ? -23.887 0.560 49.153 1.00 79.69 204 LYS A CA 1
ATOM 1680 C C . LYS A 1 204 ? -24.389 -0.515 48.179 1.00 79.69 204 LYS A C 1
ATOM 1682 O O . LYS A 1 204 ? -23.753 -0.739 47.153 1.00 79.69 204 LYS A O 1
ATOM 1687 N N . ASN A 1 205 ? -25.570 -1.085 48.425 1.00 81.81 205 ASN A N 1
ATOM 1688 C CA . ASN A 1 205 ? -26.247 -2.005 47.505 1.00 81.81 205 ASN A CA 1
ATOM 1689 C C . ASN A 1 205 ? -26.593 -1.335 46.172 1.00 81.81 205 ASN A C 1
ATOM 1691 O O . ASN A 1 205 ? -26.394 -1.935 45.116 1.00 81.81 205 ASN A O 1
ATOM 1695 N N . ARG A 1 206 ? -27.049 -0.074 46.195 1.00 84.38 206 ARG A N 1
ATOM 1696 C CA . ARG A 1 206 ? -27.302 0.693 44.968 1.00 84.38 206 ARG A CA 1
ATOM 1697 C C . ARG A 1 206 ? -26.020 0.904 44.161 1.00 84.38 206 ARG A C 1
ATOM 1699 O O . ARG A 1 206 ? -26.035 0.653 42.960 1.00 84.38 206 ARG A O 1
ATOM 1706 N N . ILE A 1 207 ? -24.915 1.273 44.818 1.00 82.38 207 ILE A N 1
ATOM 1707 C CA . ILE A 1 207 ? -23.606 1.425 44.158 1.00 82.38 207 ILE A CA 1
ATOM 1708 C C . ILE A 1 207 ? -23.143 0.093 43.546 1.00 82.38 207 ILE A C 1
ATOM 1710 O O . ILE A 1 207 ? -22.707 0.074 42.397 1.00 82.38 207 ILE A O 1
ATOM 1714 N N . ILE A 1 208 ? -23.280 -1.033 44.257 1.00 83.19 208 ILE A N 1
ATOM 1715 C CA . ILE A 1 208 ? -22.917 -2.349 43.705 1.00 83.19 208 ILE A CA 1
ATOM 1716 C C . ILE A 1 208 ? -23.793 -2.728 42.510 1.00 83.19 208 ILE A C 1
ATOM 1718 O O . ILE A 1 208 ? -23.273 -3.215 41.505 1.00 83.19 208 ILE A O 1
ATOM 1722 N N . SER A 1 209 ? -25.106 -2.512 42.596 1.00 85.94 209 SER A N 1
ATOM 1723 C CA . SER A 1 209 ? -26.023 -2.785 41.486 1.00 85.94 209 SER A CA 1
ATOM 1724 C C . SER A 1 209 ? -25.642 -1.976 40.240 1.00 85.94 209 SER A C 1
ATOM 1726 O O . SER A 1 209 ? -25.536 -2.527 39.143 1.00 85.94 209 SER A O 1
ATOM 1728 N N . GLU A 1 210 ? -25.313 -0.694 40.421 1.00 87.06 210 GLU A N 1
ATOM 1729 C CA . GLU A 1 210 ? -24.844 0.183 39.346 1.00 87.06 210 GLU A CA 1
ATOM 1730 C C . GLU A 1 210 ? -23.504 -0.295 38.759 1.00 87.06 210 GLU A C 1
ATOM 1732 O O . GLU A 1 210 ? -23.361 -0.393 37.541 1.00 87.06 210 GLU A O 1
ATOM 1737 N N . MET A 1 211 ? -22.547 -0.710 39.598 1.00 84.25 211 MET A N 1
ATOM 1738 C CA . MET A 1 211 ? -21.280 -1.299 39.141 1.00 84.25 211 MET A CA 1
ATOM 1739 C C . MET A 1 211 ? -21.476 -2.602 38.352 1.00 84.25 211 MET A C 1
ATOM 1741 O O . MET A 1 211 ? -20.803 -2.805 37.339 1.00 84.25 211 MET A O 1
ATOM 1745 N N . LYS A 1 212 ? -22.402 -3.479 38.771 1.00 86.12 212 LYS A N 1
ATOM 1746 C CA . LYS A 1 212 ? -22.775 -4.689 38.014 1.00 86.12 212 LYS A CA 1
ATOM 1747 C C . LYS A 1 212 ? -23.370 -4.321 36.653 1.00 86.12 212 LYS A C 1
ATOM 1749 O O . LYS A 1 212 ? -23.025 -4.952 35.654 1.00 86.12 212 LYS A O 1
ATOM 1754 N N . GLY A 1 213 ? -24.217 -3.291 36.606 1.00 85.75 213 GLY A N 1
ATOM 1755 C CA . GLY A 1 213 ? -24.765 -2.735 35.367 1.00 85.75 213 GLY A CA 1
ATOM 1756 C C . GLY A 1 213 ? -23.673 -2.238 34.417 1.00 85.75 213 GLY A C 1
ATOM 1757 O O . GLY A 1 213 ? -23.638 -2.648 33.258 1.00 85.75 213 GLY A O 1
ATOM 1758 N N . LEU A 1 214 ? -22.725 -1.442 34.922 1.00 82.25 214 LEU A N 1
ATOM 1759 C CA . LEU A 1 214 ? -21.589 -0.950 34.135 1.00 82.25 214 LEU A CA 1
ATOM 1760 C C . LEU A 1 214 ? -20.702 -2.089 33.615 1.00 82.25 214 LEU A C 1
ATOM 1762 O O . LEU A 1 214 ? -20.303 -2.052 32.455 1.00 82.25 214 LEU A O 1
ATOM 1766 N N . LEU A 1 215 ? -20.426 -3.132 34.410 1.00 82.69 215 LEU A N 1
ATOM 1767 C CA . LEU A 1 215 ? -19.656 -4.288 33.925 1.00 82.69 215 LEU A CA 1
ATOM 1768 C C . LEU A 1 215 ? -20.355 -5.030 32.784 1.00 82.69 215 LEU A C 1
ATOM 1770 O O . LEU A 1 215 ? -19.679 -5.440 31.844 1.00 82.69 215 LEU A O 1
ATOM 1774 N N . ARG A 1 216 ? -21.686 -5.185 32.835 1.00 87.19 216 ARG A N 1
ATOM 1775 C CA . ARG A 1 216 ? -22.452 -5.780 31.725 1.00 87.19 216 ARG A CA 1
ATOM 1776 C C . ARG A 1 216 ? -22.353 -4.927 30.458 1.00 87.19 216 ARG A C 1
ATOM 1778 O O . ARG A 1 216 ? -22.210 -5.474 29.370 1.00 87.19 216 ARG A O 1
ATOM 1785 N N . GLN A 1 217 ? -22.381 -3.600 30.595 1.00 87.56 217 GLN A N 1
ATOM 1786 C CA . GLN A 1 217 ? -22.193 -2.683 29.465 1.00 87.56 217 GLN A CA 1
ATOM 1787 C C . GLN A 1 217 ? -20.771 -2.779 28.887 1.00 87.56 217 GLN A C 1
ATOM 1789 O O . GLN A 1 217 ? -20.624 -2.915 27.676 1.00 87.56 217 GLN A O 1
ATOM 1794 N N . ILE A 1 218 ? -19.734 -2.806 29.735 1.00 85.12 218 ILE A N 1
ATOM 1795 C CA . ILE A 1 218 ? -18.333 -2.989 29.305 1.00 85.12 218 ILE A CA 1
ATOM 1796 C C . ILE A 1 218 ? -18.157 -4.330 28.577 1.00 85.12 218 ILE A C 1
ATOM 1798 O O . ILE A 1 218 ? -17.487 -4.395 27.549 1.00 85.12 218 ILE A O 1
ATOM 1802 N N . GLU A 1 219 ? -18.771 -5.402 29.081 1.00 84.31 219 GLU A N 1
ATOM 1803 C CA . GLU A 1 219 ? -18.743 -6.729 28.455 1.00 84.31 219 GLU A CA 1
ATOM 1804 C C . GLU A 1 219 ? -19.423 -6.730 27.079 1.00 84.31 219 GLU A C 1
ATOM 1806 O O . GLU A 1 219 ? -18.870 -7.267 26.118 1.00 84.31 219 GLU A O 1
ATOM 1811 N N . SER A 1 220 ? -20.575 -6.066 26.961 1.00 88.50 220 SER A N 1
ATOM 1812 C CA . SER A 1 220 ? -21.277 -5.882 25.688 1.00 88.50 220 SER A CA 1
ATOM 1813 C C . SER A 1 220 ? -20.430 -5.112 24.665 1.00 88.50 220 SER A C 1
ATOM 1815 O O . SER A 1 220 ? -20.246 -5.584 23.543 1.00 88.50 220 SER A O 1
ATOM 1817 N N . GLU A 1 221 ? -19.858 -3.963 25.039 1.00 85.06 221 GLU A N 1
ATOM 1818 C CA . GLU A 1 221 ? -18.992 -3.177 24.143 1.00 85.06 221 GLU A CA 1
ATOM 1819 C C . GLU A 1 221 ? -17.714 -3.944 23.761 1.00 85.06 221 GLU A C 1
ATOM 1821 O O . GLU A 1 221 ? -17.300 -3.944 22.602 1.00 85.06 221 GLU A O 1
ATOM 1826 N N . SER A 1 222 ? -17.125 -4.698 24.695 1.00 82.25 222 SER A N 1
ATOM 1827 C CA . SER A 1 222 ? -15.967 -5.559 24.420 1.00 82.25 222 SER A CA 1
ATOM 1828 C C . SER A 1 222 ? -16.277 -6.638 23.374 1.00 82.25 222 SER A C 1
ATOM 1830 O O . SER A 1 222 ? -15.455 -6.914 22.494 1.00 82.25 222 SER A O 1
ATOM 1832 N N . LEU A 1 223 ? -17.478 -7.227 23.416 1.00 85.38 223 LEU A N 1
ATOM 1833 C CA . LEU A 1 223 ? -17.932 -8.176 22.399 1.00 85.38 223 LEU A CA 1
ATOM 1834 C C . LEU A 1 223 ? -18.115 -7.512 21.029 1.00 85.38 223 LEU A C 1
ATOM 1836 O O . LEU A 1 223 ? -17.789 -8.137 20.016 1.00 85.38 223 LEU A O 1
ATOM 1840 N N . LYS A 1 224 ? -18.586 -6.259 20.977 1.00 86.56 224 LYS A N 1
ATOM 1841 C CA . LYS A 1 224 ? -18.679 -5.495 19.722 1.00 86.56 224 LYS A CA 1
ATOM 1842 C C . LYS A 1 224 ? -17.296 -5.248 19.113 1.00 86.56 224 LYS A C 1
ATOM 1844 O O . LYS A 1 224 ? -17.106 -5.562 17.938 1.00 86.56 224 LYS A O 1
ATOM 1849 N N . ILE A 1 225 ? -16.309 -4.823 19.914 1.00 82.00 225 ILE A N 1
ATOM 1850 C CA . ILE A 1 225 ? -14.900 -4.710 19.480 1.00 82.00 225 ILE A CA 1
ATOM 1851 C C . ILE A 1 225 ? -14.396 -6.047 18.941 1.00 82.00 225 ILE A C 1
ATOM 1853 O O . ILE A 1 225 ? -13.774 -6.098 17.882 1.00 82.00 225 ILE A O 1
ATOM 1857 N N . HIS A 1 226 ? -14.685 -7.149 19.637 1.00 80.06 226 HIS A N 1
ATOM 1858 C CA . HIS A 1 226 ? -14.246 -8.467 19.195 1.00 80.06 226 HIS A CA 1
ATOM 1859 C C . HIS A 1 226 ? -14.830 -8.848 17.830 1.00 80.06 226 HIS A C 1
ATOM 1861 O O . HIS A 1 226 ? -14.082 -9.287 16.957 1.00 80.06 226 HIS A O 1
ATOM 1867 N N . ARG A 1 227 ? -16.142 -8.668 17.630 1.00 83.31 227 ARG A N 1
ATOM 1868 C CA . ARG A 1 227 ? -16.804 -8.949 16.346 1.00 83.31 227 ARG A CA 1
ATOM 1869 C C . ARG A 1 227 ? -16.235 -8.082 15.226 1.00 83.31 227 ARG A C 1
ATOM 1871 O O . ARG A 1 227 ? -15.910 -8.613 14.167 1.00 83.31 227 ARG A O 1
ATOM 1878 N N . ALA A 1 228 ? -16.050 -6.786 15.478 1.00 80.31 228 ALA A N 1
ATOM 1879 C CA . ALA A 1 228 ? -15.442 -5.873 14.516 1.00 80.31 228 ALA A CA 1
ATOM 1880 C C . ALA A 1 228 ? -14.002 -6.291 14.168 1.00 80.31 228 ALA A C 1
ATOM 1882 O O . ALA A 1 228 ? -13.659 -6.356 12.993 1.00 80.31 228 ALA A O 1
ATOM 1883 N N . GLY A 1 229 ? -13.193 -6.693 15.155 1.00 77.31 229 GLY A N 1
ATOM 1884 C CA . GLY A 1 229 ? -11.835 -7.201 14.937 1.00 77.31 229 GLY A CA 1
ATOM 1885 C C . GLY A 1 229 ? -11.778 -8.532 14.173 1.00 77.31 229 GLY A C 1
ATOM 1886 O O . GLY A 1 229 ? -10.898 -8.726 13.336 1.00 77.31 229 GLY A O 1
ATOM 1887 N N . VAL A 1 230 ? -12.727 -9.448 14.401 1.00 79.19 230 VAL A N 1
ATOM 1888 C CA . VAL A 1 230 ? -12.844 -10.691 13.611 1.00 79.19 230 VAL A CA 1
ATOM 1889 C C . VAL A 1 230 ? -13.212 -10.380 12.163 1.00 79.19 230 VAL A C 1
ATOM 1891 O O . VAL A 1 230 ? -12.617 -10.948 11.248 1.00 79.19 230 VAL A O 1
ATOM 1894 N N . ASN A 1 231 ? -14.164 -9.474 11.947 1.00 78.31 231 ASN A N 1
ATOM 1895 C CA . ASN A 1 231 ? -14.555 -9.049 10.605 1.00 78.31 231 ASN A CA 1
ATOM 1896 C C . ASN A 1 231 ? -13.404 -8.334 9.894 1.00 78.31 231 ASN A C 1
ATOM 1898 O O . ASN A 1 231 ? -13.132 -8.649 8.739 1.00 78.31 231 ASN A O 1
ATOM 1902 N N . LEU A 1 232 ? -12.666 -7.478 10.605 1.00 76.38 232 LEU A N 1
ATOM 1903 C CA . LEU A 1 232 ? -11.449 -6.851 10.104 1.00 76.38 232 LEU A CA 1
ATOM 1904 C C . LEU A 1 232 ? -10.455 -7.919 9.642 1.00 76.38 232 LEU A C 1
ATOM 1906 O O . LEU A 1 232 ? -10.051 -7.899 8.487 1.00 76.38 232 LEU A O 1
ATOM 1910 N N . LYS A 1 233 ? -10.152 -8.925 10.473 1.00 74.69 233 LYS A N 1
ATOM 1911 C CA . LYS A 1 233 ? -9.230 -10.017 10.114 1.00 74.69 233 LYS A CA 1
ATOM 1912 C C . LYS A 1 233 ? -9.643 -10.769 8.843 1.00 74.69 233 LYS A C 1
ATOM 1914 O O . LYS A 1 233 ? -8.771 -11.165 8.081 1.00 74.69 233 LYS A O 1
ATOM 1919 N N . LYS A 1 234 ? -10.945 -10.943 8.593 1.00 75.94 234 LYS A N 1
ATOM 1920 C CA . LYS A 1 234 ? -11.455 -11.558 7.351 1.00 75.94 234 LYS A CA 1
ATOM 1921 C C . LYS A 1 234 ? -11.256 -10.675 6.115 1.00 75.94 234 LYS A C 1
ATOM 1923 O O . LYS A 1 234 ? -11.192 -11.195 5.010 1.00 75.94 234 LYS A O 1
ATOM 1928 N N . THR A 1 235 ? -11.181 -9.358 6.297 1.00 70.75 235 THR A N 1
ATOM 1929 C CA . THR A 1 235 ? -10.939 -8.395 5.209 1.00 70.75 235 THR A CA 1
ATOM 1930 C C . THR A 1 235 ? -9.453 -8.164 4.918 1.00 70.75 235 THR A C 1
ATOM 1932 O O . THR A 1 235 ? -9.127 -7.647 3.851 1.00 70.75 235 THR A O 1
ATOM 1935 N N . ILE A 1 236 ? -8.555 -8.570 5.827 1.00 70.38 236 ILE A N 1
ATOM 1936 C CA . ILE A 1 236 ? -7.099 -8.465 5.651 1.00 70.38 236 ILE A CA 1
ATOM 1937 C C . ILE A 1 236 ? -6.646 -9.407 4.530 1.00 70.38 236 ILE A C 1
ATOM 1939 O O . ILE A 1 236 ? -6.846 -10.620 4.605 1.00 70.38 236 ILE A O 1
ATOM 1943 N N . LYS A 1 237 ? -6.016 -8.847 3.490 1.00 67.44 237 LYS A N 1
ATOM 1944 C CA . LYS A 1 237 ? -5.367 -9.622 2.421 1.00 67.44 237 LYS A CA 1
ATOM 1945 C C . LYS A 1 237 ? -4.125 -10.356 2.966 1.00 67.44 237 LYS A C 1
ATOM 1947 O O . LYS A 1 237 ? -3.581 -9.940 3.988 1.00 67.44 237 LYS A O 1
ATOM 1952 N N . PRO A 1 238 ? -3.595 -11.384 2.273 1.00 69.75 238 PRO A N 1
ATOM 1953 C CA . PRO A 1 238 ? -2.321 -12.018 2.639 1.00 69.75 238 PRO A CA 1
ATOM 1954 C C . PRO A 1 238 ? -1.152 -11.032 2.802 1.00 69.75 238 PRO A C 1
ATOM 1956 O O . PRO A 1 238 ? -0.258 -11.282 3.605 1.00 69.75 238 PRO A O 1
ATOM 1959 N N . SER A 1 239 ? -1.199 -9.880 2.115 1.00 69.12 239 SER A N 1
ATOM 1960 C CA . SER A 1 239 ? -0.248 -8.769 2.280 1.00 69.12 239 SER A CA 1
ATOM 1961 C C . SER A 1 239 ? -0.233 -8.168 3.697 1.00 69.12 239 SER A C 1
ATOM 1963 O O . SER A 1 239 ? 0.699 -7.452 4.055 1.00 69.12 239 SER A O 1
ATOM 1965 N N . GLY A 1 240 ? -1.245 -8.443 4.527 1.00 76.25 240 GLY A N 1
ATOM 1966 C CA . GLY A 1 240 ? -1.414 -7.842 5.851 1.00 76.25 240 GLY A CA 1
ATOM 1967 C C . GLY A 1 240 ? -2.003 -6.429 5.816 1.00 76.25 240 GLY A C 1
ATOM 1968 O O . GLY A 1 240 ? -2.101 -5.775 6.858 1.00 76.25 240 GLY A O 1
ATOM 1969 N N . ARG A 1 241 ? -2.403 -5.952 4.634 1.00 81.69 241 ARG A N 1
ATOM 1970 C CA . ARG A 1 241 ? -2.892 -4.592 4.403 1.00 81.69 241 ARG A CA 1
ATOM 1971 C C . ARG A 1 241 ? -4.363 -4.586 4.002 1.00 81.69 241 ARG A C 1
ATOM 1973 O O . ARG A 1 241 ? -4.883 -5.577 3.479 1.00 81.69 241 ARG A O 1
ATOM 1980 N N . ILE A 1 242 ? -5.031 -3.467 4.265 1.00 79.00 242 ILE A N 1
ATOM 1981 C CA . ILE A 1 242 ? -6.389 -3.193 3.785 1.00 79.00 242 ILE A CA 1
ATOM 1982 C C . ILE A 1 242 ? -6.468 -1.787 3.210 1.00 79.00 242 ILE A C 1
ATOM 1984 O O . ILE A 1 242 ? -5.753 -0.886 3.649 1.00 79.00 242 ILE A O 1
ATOM 1988 N N . VAL A 1 243 ? -7.385 -1.611 2.268 1.00 81.00 243 VAL A N 1
ATOM 1989 C CA . VAL A 1 243 ? -7.754 -0.302 1.732 1.00 81.00 243 VAL A CA 1
ATOM 1990 C C . VAL A 1 243 ? -8.853 0.275 2.603 1.00 81.00 243 VAL A C 1
ATOM 1992 O O . VAL A 1 243 ? -9.777 -0.445 2.990 1.00 81.00 243 VAL A O 1
ATOM 1995 N N . ILE A 1 244 ? -8.741 1.552 2.934 1.00 80.44 244 ILE A N 1
ATOM 1996 C CA . ILE A 1 244 ? -9.692 2.287 3.759 1.00 80.44 244 ILE A CA 1
ATOM 1997 C C . ILE A 1 244 ? -10.019 3.592 3.052 1.00 80.44 244 ILE A C 1
ATOM 1999 O O . ILE A 1 244 ? -9.104 4.281 2.626 1.00 80.44 244 ILE A O 1
ATOM 2003 N N . GLY A 1 245 ? -11.296 3.940 2.979 1.00 77.50 245 GLY A N 1
ATOM 2004 C CA . GLY A 1 245 ? -11.778 5.180 2.384 1.00 77.50 245 GLY A CA 1
ATOM 2005 C C . GLY A 1 245 ? -13.201 5.491 2.850 1.00 77.50 245 GLY A C 1
ATOM 2006 O O . GLY A 1 245 ? -13.853 4.613 3.427 1.00 77.50 245 GLY A O 1
ATOM 2007 N N . PRO A 1 246 ? -13.690 6.724 2.655 1.00 69.31 246 PRO A N 1
ATOM 2008 C CA . PRO A 1 246 ? -15.069 7.093 2.957 1.00 69.31 246 PRO A CA 1
ATOM 2009 C C . PRO A 1 246 ? -16.053 6.112 2.313 1.00 69.31 246 PRO A C 1
ATOM 2011 O O . PRO A 1 246 ? -15.820 5.635 1.208 1.00 69.31 246 PRO A O 1
ATOM 2014 N N . ASN A 1 247 ? -17.138 5.788 3.019 1.00 68.75 247 ASN A N 1
ATOM 2015 C CA . ASN A 1 247 ? -18.174 4.833 2.595 1.00 68.75 247 ASN A CA 1
ATOM 2016 C C . ASN A 1 247 ? -17.719 3.369 2.404 1.00 68.75 247 ASN A C 1
ATOM 2018 O O . ASN A 1 247 ? -18.564 2.498 2.212 1.00 68.75 247 ASN A O 1
ATOM 2022 N N . MET A 1 248 ? -16.430 3.054 2.576 1.00 74.62 248 MET A N 1
ATOM 2023 C CA . MET A 1 248 ? -15.949 1.673 2.535 1.00 74.62 248 MET A CA 1
ATOM 2024 C C . MET A 1 248 ? -16.254 0.936 3.846 1.00 74.62 248 MET A C 1
ATOM 2026 O O . MET A 1 248 ? -16.031 1.438 4.953 1.00 74.62 248 MET A O 1
ATOM 2030 N N . LYS A 1 249 ? -16.631 -0.341 3.745 1.00 74.44 249 LYS A N 1
ATOM 2031 C CA . LYS A 1 249 ? -16.866 -1.218 4.909 1.00 74.44 249 LYS A CA 1
ATOM 2032 C C . LYS A 1 249 ? -15.652 -1.329 5.843 1.00 74.44 249 LYS A C 1
ATOM 2034 O O . LYS A 1 249 ? -15.799 -1.462 7.056 1.00 74.44 249 LYS A O 1
ATOM 2039 N N . SER A 1 250 ? -14.437 -1.287 5.299 1.00 74.31 250 SER A N 1
ATOM 2040 C CA . SER A 1 250 ? -13.194 -1.282 6.082 1.00 74.31 250 SER A CA 1
ATOM 2041 C C . SER A 1 250 ? -13.058 -0.029 6.952 1.00 74.31 250 SER A C 1
ATOM 2043 O O . SER A 1 250 ? -12.606 -0.127 8.095 1.00 74.31 250 SER A O 1
ATOM 2045 N N . HIS A 1 251 ? -13.493 1.128 6.449 1.00 76.56 251 HIS A N 1
ATOM 2046 C CA . HIS A 1 251 ? -13.525 2.379 7.201 1.00 76.56 251 HIS A CA 1
ATOM 2047 C C . HIS A 1 251 ? -14.544 2.314 8.332 1.00 76.56 251 HIS A C 1
ATOM 2049 O O . HIS A 1 251 ? -14.209 2.630 9.474 1.00 76.56 251 HIS A O 1
ATOM 2055 N N . GLU A 1 252 ? -15.745 1.816 8.040 1.00 78.44 252 GLU A N 1
ATOM 2056 C CA . GLU A 1 252 ? -16.785 1.594 9.044 1.00 78.44 252 GLU A CA 1
ATOM 2057 C C . GLU A 1 252 ? -16.284 0.679 10.174 1.00 78.44 252 GLU A C 1
ATOM 2059 O O . GLU A 1 252 ? -16.396 1.017 11.350 1.00 78.44 252 GLU A O 1
ATOM 2064 N N . LEU A 1 253 ? -15.636 -0.444 9.840 1.00 77.44 253 LEU A N 1
ATOM 2065 C CA . LEU A 1 253 ? -15.078 -1.375 10.828 1.00 77.44 253 LEU A CA 1
ATOM 2066 C C . LEU A 1 253 ? -14.027 -0.718 11.732 1.00 77.44 253 LEU A C 1
ATOM 2068 O O . LEU A 1 253 ? -14.055 -0.915 12.949 1.00 77.44 253 LEU A O 1
ATOM 2072 N N . VAL A 1 254 ? -13.104 0.061 11.161 1.00 77.88 254 VAL A N 1
ATOM 2073 C CA . VAL A 1 254 ? -12.069 0.764 11.937 1.00 77.88 254 VAL A CA 1
ATOM 2074 C C . VAL A 1 254 ? -12.678 1.879 12.791 1.00 77.88 254 VAL A C 1
ATOM 2076 O O . VAL A 1 254 ? -12.269 2.050 13.943 1.00 77.88 254 VAL A O 1
ATOM 2079 N N . SER A 1 255 ? -13.666 2.606 12.268 1.00 81.50 255 SER A N 1
ATOM 2080 C CA . SER A 1 255 ? -14.400 3.635 13.010 1.00 81.50 255 SER A CA 1
ATOM 2081 C C . SER A 1 255 ? -15.155 3.033 14.200 1.00 81.50 255 SER A C 1
ATOM 2083 O O . SER A 1 255 ? -14.965 3.472 15.336 1.00 81.50 255 SER A O 1
ATOM 2085 N N . ASN A 1 256 ? -15.884 1.938 13.971 1.00 83.62 256 ASN A N 1
ATOM 2086 C CA . ASN A 1 256 ? -16.613 1.191 14.995 1.00 83.62 256 ASN A CA 1
ATOM 2087 C C . ASN A 1 256 ? -15.682 0.707 16.119 1.00 83.62 256 ASN A C 1
ATOM 2089 O O . ASN A 1 256 ? -15.992 0.879 17.296 1.00 83.62 256 ASN A O 1
ATOM 2093 N N . ILE A 1 257 ? -14.502 0.156 15.794 1.00 81.88 257 ILE A N 1
ATOM 2094 C CA . ILE A 1 257 ? -13.514 -0.250 16.813 1.00 81.88 257 ILE A CA 1
ATOM 2095 C C . ILE A 1 257 ? -13.088 0.947 17.678 1.00 81.88 257 ILE A C 1
ATOM 2097 O O . ILE A 1 257 ? -13.032 0.824 18.905 1.00 81.88 257 ILE A O 1
ATOM 2101 N N . LYS A 1 258 ? -12.810 2.106 17.065 1.00 83.06 258 LYS A N 1
ATOM 2102 C CA . LYS A 1 258 ? -12.430 3.329 17.794 1.00 83.06 258 LYS A CA 1
ATOM 2103 C C . LYS A 1 258 ? -13.566 3.831 18.685 1.00 83.06 258 LYS A C 1
ATOM 2105 O O . LYS A 1 258 ? -13.315 4.203 19.831 1.00 83.06 258 LYS A O 1
ATOM 2110 N N . GLU A 1 259 ? -14.796 3.836 18.182 1.00 87.94 259 GLU A N 1
ATOM 2111 C CA . GLU A 1 259 ? -15.978 4.265 18.931 1.00 87.94 259 GLU A CA 1
ATOM 2112 C C . GLU A 1 259 ? -16.231 3.363 20.143 1.00 87.94 259 GLU A C 1
ATOM 2114 O O . GLU A 1 259 ? -16.290 3.847 21.275 1.00 87.94 259 GLU A O 1
ATOM 2119 N N . TYR A 1 260 ? -16.284 2.045 19.939 1.00 85.38 260 TYR A N 1
ATOM 2120 C CA . TYR A 1 260 ? -16.498 1.094 21.029 1.00 85.38 260 TYR A CA 1
ATOM 2121 C C . TYR A 1 260 ? -15.376 1.173 22.074 1.00 85.38 260 TYR A C 1
ATOM 2123 O O . TYR A 1 260 ? -15.644 1.084 23.272 1.00 85.38 260 TYR A O 1
ATOM 2131 N N . SER A 1 261 ? -14.125 1.409 21.656 1.00 80.75 261 SER A N 1
ATOM 2132 C CA . SER A 1 261 ? -13.011 1.626 22.588 1.00 80.75 261 SER A CA 1
ATOM 2133 C C . SER A 1 261 ? -13.228 2.866 23.462 1.00 80.75 261 SER A C 1
ATOM 2135 O O . SER A 1 261 ? -13.036 2.801 24.675 1.00 80.75 261 SER A O 1
ATOM 2137 N N . ARG A 1 262 ? -13.687 3.984 22.880 1.00 86.88 262 ARG A N 1
ATOM 2138 C CA . ARG A 1 262 ? -14.020 5.203 23.642 1.00 86.88 262 ARG A CA 1
ATOM 2139 C C . ARG A 1 262 ? -15.175 4.969 24.615 1.00 86.88 262 ARG A C 1
ATOM 2141 O O . ARG A 1 262 ? -15.121 5.445 25.749 1.00 86.88 262 ARG A O 1
ATOM 2148 N N . ASN A 1 263 ? -16.193 4.212 24.204 1.00 87.38 263 ASN A N 1
ATOM 2149 C CA . ASN A 1 263 ? -17.316 3.857 25.073 1.00 87.38 263 ASN A CA 1
ATOM 2150 C C . ASN A 1 263 ? -16.842 3.048 26.286 1.00 87.38 263 ASN A C 1
ATOM 2152 O O . ASN A 1 263 ? -17.226 3.354 27.417 1.00 87.38 263 ASN A O 1
ATOM 2156 N N . ILE A 1 264 ? -15.952 2.072 26.080 1.00 81.69 264 ILE A N 1
ATOM 2157 C CA . ILE A 1 264 ? -15.342 1.312 27.178 1.00 81.69 264 ILE A CA 1
ATOM 2158 C C . ILE A 1 264 ? -14.588 2.239 28.135 1.00 81.69 264 ILE A C 1
ATOM 2160 O O . ILE A 1 264 ? -14.803 2.139 29.342 1.00 81.69 264 ILE A O 1
ATOM 2164 N N . ASP A 1 265 ? -13.782 3.180 27.638 1.00 83.00 265 ASP A N 1
ATOM 2165 C CA . ASP A 1 265 ? -13.047 4.122 28.495 1.00 83.00 265 ASP A CA 1
ATOM 2166 C C . ASP A 1 265 ? -13.978 4.974 29.371 1.00 83.00 265 ASP A C 1
ATOM 2168 O O . ASP A 1 265 ? -13.717 5.178 30.562 1.00 83.00 265 ASP A O 1
ATOM 2172 N N . ILE A 1 266 ? -15.096 5.450 28.812 1.00 88.00 266 ILE A N 1
ATOM 2173 C CA . ILE A 1 266 ? -16.116 6.205 29.557 1.00 88.00 266 ILE A CA 1
ATOM 2174 C C . ILE A 1 266 ? -16.728 5.332 30.661 1.00 88.00 266 ILE A C 1
ATOM 2176 O O . ILE A 1 266 ? -16.842 5.768 31.814 1.00 88.00 266 ILE A O 1
ATOM 2180 N N . LEU A 1 267 ? -17.096 4.091 30.334 1.00 85.44 267 LEU A N 1
ATOM 2181 C CA . LEU A 1 267 ? -17.687 3.150 31.285 1.00 85.44 267 LEU A CA 1
ATOM 2182 C C . LEU A 1 267 ? -16.702 2.765 32.398 1.00 85.44 267 LEU A C 1
ATOM 2184 O O . LEU A 1 267 ? -17.086 2.720 33.568 1.00 85.44 267 LEU A O 1
ATOM 2188 N N . VAL A 1 268 ? -15.425 2.560 32.066 1.00 83.56 268 VAL A N 1
ATOM 2189 C CA . VAL A 1 268 ? -14.354 2.263 33.030 1.00 83.56 268 VAL A CA 1
ATOM 2190 C C . VAL A 1 268 ? -14.129 3.440 33.980 1.00 83.56 268 VAL A C 1
ATOM 2192 O O . VAL A 1 268 ? -14.015 3.235 35.191 1.00 83.56 268 VAL A O 1
ATOM 2195 N N . LYS A 1 269 ? -14.126 4.683 33.482 1.00 88.19 269 LYS A N 1
ATOM 2196 C CA . LYS A 1 269 ? -14.029 5.881 34.338 1.00 88.19 269 LYS A CA 1
ATOM 2197 C C . LYS A 1 269 ? -15.195 5.962 35.327 1.00 88.19 269 LYS A C 1
ATOM 2199 O O . LYS A 1 269 ? -14.970 6.178 36.519 1.00 88.19 269 LYS A O 1
ATOM 2204 N N . ARG A 1 270 ? -16.428 5.724 34.864 1.00 88.56 270 ARG A N 1
ATOM 2205 C CA . ARG A 1 270 ? -17.620 5.673 35.733 1.00 88.56 270 ARG A CA 1
ATOM 2206 C C . ARG A 1 270 ? -17.511 4.564 36.780 1.00 88.56 270 ARG A C 1
ATOM 2208 O O . ARG A 1 270 ? -17.728 4.821 37.963 1.00 88.56 270 ARG A O 1
ATOM 2215 N N . PHE A 1 271 ? -17.097 3.368 36.367 1.00 87.31 271 PHE A N 1
ATOM 2216 C CA . PHE A 1 271 ? -16.890 2.226 37.257 1.00 87.31 271 PHE A CA 1
ATOM 2217 C C . PHE A 1 271 ? -15.874 2.535 38.364 1.00 87.31 271 PHE A C 1
ATOM 2219 O O . PHE A 1 271 ? -16.133 2.296 39.545 1.00 87.31 271 PHE A O 1
ATOM 2226 N N . ASN A 1 272 ? -14.730 3.117 37.998 1.00 83.06 272 ASN A N 1
ATOM 2227 C CA . ASN A 1 272 ? -13.674 3.470 38.943 1.00 83.06 272 ASN A CA 1
ATOM 2228 C C . ASN A 1 272 ? -14.126 4.539 39.947 1.00 83.06 272 ASN A C 1
ATOM 2230 O O . ASN A 1 272 ? -13.768 4.454 41.121 1.00 83.06 272 ASN A O 1
ATOM 2234 N N . ASN A 1 273 ? -14.951 5.499 39.523 1.00 88.38 273 ASN A N 1
ATOM 2235 C CA . ASN A 1 273 ? -15.527 6.499 40.422 1.00 88.38 273 ASN A CA 1
ATOM 2236 C C . ASN A 1 273 ? -16.490 5.876 41.446 1.00 88.38 273 ASN A C 1
ATOM 2238 O O . ASN A 1 273 ? -16.428 6.222 42.624 1.00 88.38 273 ASN A O 1
ATOM 2242 N N . LEU A 1 274 ? -17.340 4.927 41.038 1.00 85.00 274 LEU A N 1
ATOM 2243 C CA . LEU A 1 274 ? -18.214 4.196 41.968 1.00 85.00 274 LEU A CA 1
ATOM 2244 C C . LEU A 1 274 ? -17.416 3.338 42.955 1.00 85.00 274 LEU A C 1
ATOM 2246 O O . LEU A 1 274 ? -17.730 3.303 44.143 1.00 85.00 274 LEU A O 1
ATOM 2250 N N . ASN A 1 275 ? -16.346 2.696 42.484 1.00 81.06 275 ASN A N 1
ATOM 2251 C CA . ASN A 1 275 ? -15.467 1.901 43.334 1.00 81.06 275 ASN A CA 1
ATOM 2252 C C . ASN A 1 275 ? -14.756 2.754 44.404 1.00 81.06 275 ASN A C 1
ATOM 2254 O O . ASN A 1 275 ? -14.560 2.284 45.521 1.00 81.06 275 ASN A O 1
ATOM 2258 N N . LYS A 1 276 ? -14.389 4.008 44.095 1.00 85.81 276 LYS A N 1
ATOM 2259 C CA . LYS A 1 276 ? -13.848 4.954 45.091 1.00 85.81 276 LYS A CA 1
ATOM 2260 C C . LYS A 1 276 ? -14.877 5.273 46.180 1.00 85.81 276 LYS A C 1
ATOM 2262 O O . LYS A 1 276 ? -14.569 5.098 47.352 1.00 85.81 276 LYS A O 1
ATOM 2267 N N . LYS A 1 277 ? -16.120 5.585 45.794 1.00 82.38 277 LYS A N 1
ATOM 2268 C CA . LYS A 1 277 ? -17.237 5.862 46.723 1.00 82.38 277 LYS A CA 1
ATOM 2269 C C . LYS A 1 277 ? -17.611 4.694 47.646 1.00 82.38 277 LYS A C 1
ATOM 2271 O O . LYS A 1 277 ? -18.338 4.892 48.608 1.00 82.38 277 LYS A O 1
ATOM 2276 N N . LEU A 1 278 ? -17.201 3.467 47.317 1.00 75.94 278 LEU A N 1
ATOM 2277 C CA . LEU A 1 278 ? -17.395 2.281 48.163 1.00 75.94 278 LEU A CA 1
ATOM 2278 C C . LEU A 1 278 ? -16.304 2.111 49.228 1.00 75.94 278 LEU A C 1
ATOM 2280 O O . LEU A 1 278 ? -16.503 1.341 50.169 1.00 75.94 278 LEU A O 1
ATOM 2284 N N . LYS A 1 279 ? -15.147 2.753 49.030 1.00 69.75 279 LYS A N 1
ATOM 2285 C CA . LYS A 1 279 ? -13.999 2.725 49.945 1.00 69.75 279 LYS A CA 1
ATOM 2286 C C . LYS A 1 279 ? -14.007 3.887 50.941 1.00 69.75 279 LYS A C 1
ATOM 2288 O O . LYS A 1 279 ? -13.358 3.761 51.973 1.00 69.75 279 LYS A O 1
ATOM 2293 N N . GLU A 1 280 ? -14.699 4.971 50.599 1.00 65.44 280 GLU A N 1
ATOM 2294 C CA . GLU A 1 280 ? -15.104 6.066 51.495 1.00 65.44 280 GLU A CA 1
ATOM 2295 C C . GLU A 1 280 ? -16.239 5.612 52.432 1.00 65.44 280 GLU A C 1
ATOM 2297 O O . GLU A 1 280 ? -16.200 5.990 53.621 1.00 65.44 280 GLU A O 1
#

Foldseek 3Di:
DPDPPDPPDPPCPPPDDFKDFLVSVLVSLVVVLVVLVVVLVVLVVLLVQLVQLLVQQVPDPVSCPDPLNVLSVVLSVLSVVLSVVSVVLSVVSVVVSVVSVPPDPPDRMDGPPHPVVVVVVVVVVVVVVSVVVNVVSVVSSVVSSVVSVVSCVVQVKDKDQCPVVLVVLVVVLVVLVVVLVVVVVVLVVLVVVLVPDPDDSPVVVVLSVVLVVLSVVLVVLSVQSVVLSVVLVVQQDPVSIHIDGPPRPNVVSVVSNVVSVVVNVVSVVVSVVSVVVNVD

Radius of gyration: 33.02 Å; chains: 1; bounding box: 72×29×96 Å

Sequence (280 aa):
MKNLFFLLSIFINVACATSYRVSDIKEHALKENIYLEYTLSEINKDINDKKEIIDGLQKSEADFLLEPYASLQQDFLLMSELKEKLIEKQKKIQAFIVEFNNIDEDKDRLKKNDQEFAYVLDYKKLADKQKVEVENLLNEYGQSSQHFNSISQENQIYLIDTRALAQQTMILKNQIQSSIRTNKLKIDQLQKKIDKIKSSPNKKNRIISEMKGLLRQIESESLKIHRAGVNLKKTIKPSGRIVIGPNMKSHELVSNIKEYSRNIDILVKRFNNLNKKLKE

pLDDT: mean 78.3, std 13.03, range [28.66, 97.19]

Secondary structure (DSSP, 8-state):
-------------TTS-SEEEHHHHHHHHHHHHHHHHHHHHHHHHHHHHHHHHHHHHTT-TTTTTSTHHHHHHHHHHHHHHHHHHHHHHHHHHHHHHHHHHTS-TT-SEEETTSHHHHHHHHHHHHHHHHHHHHHHHHHHHHHHHHHHHHHHHHTT-EEEE-HHHHHHHHHHHHHHHHHHHHHHHHHHHHHHHHTT--S-THHHHHHHHHHHHHHHHHHHHHHHHHHHHHHHHHH--TTSEEEE-TT-HHHHHHHHHHHHHHHHHHHHHHHHHHHHHTT-